Protein AF-A0A5F4W199-F1 (afdb_monomer)

Organism: Callithrix jacchus (NCBI:txid9483)

Secondary structure (DSSP, 8-state):
----------PPPP---------------------------HHHHHHHHHHHHHHHHHHHHHHHHHHS-TT-HHHHHHHHHHHHHHHHHHHHHHHHHHHHHHHHHHHHHHHHHHHHHHHHHHHHHHHHHHTTSHHHHHHHHHHHHHHTTT--PPP--SSTTHHHHHHHHHHHHTT----HHHHHHHHHHHHHHTHHHHGGG-B-TTT-PBPPHHHHHHHHHHHHHS-PPP-SGGGSS---S-------TTTS----------PPPPHHHHHHHIIIIIIHHH-THHHHHHTTSHHHHHHHHT-EE-TTT--EESS--EEEEEEEPPPTTS---TT---EEEEEEES-HHHHTT--TTEEE----

Sequence (364 aa):
MEPRVRVEGWKVPSSRWCRFFPALVLGYLVVMEAVLTEELDEEEQLVRRHRKEKKELQAKIQGMKNAVPKNDKKRRKQLTEDVAKLEKEMEQKHREELEQLKLTIKENKEKKAALEKEREERIAEAEIENLTGARHVESEKLAQILAARQLEIKQIPSDGHCMYRAVEDQLKEKNCALTVVALRSQTAEYMQSHVDDFLPFLTNPNTGDMYTPEEFQKYCYDIVNTAAWGGQLEFQDLKLREFYCEGNPLFLQRPEIAKHQENIWSLQEITSRFVINHLAENNPFLMDAMEWYPEIRSIISQRKTCAICGQYFITVWLECVQFVPPPKDWKISKNLQLVPVQVLVCSYKCFTQRDPNLFGIARV

Solvent-accessible surface area (backbone atoms only — not comparable to full-atom values): 22500 Å² total; per-residue (Å²): 138,80,86,85,83,88,82,84,87,84,85,82,89,85,76,89,87,84,87,89,83,91,77,96,72,92,72,85,86,76,85,74,70,71,80,71,76,66,78,65,53,71,67,56,52,49,51,53,49,52,56,48,54,51,51,54,50,53,52,49,52,52,53,56,56,69,74,50,62,91,83,45,63,69,63,50,52,52,52,52,53,52,49,54,48,54,53,49,53,49,55,50,52,54,50,51,54,53,52,52,52,54,50,53,56,51,52,52,49,52,52,51,52,50,54,50,50,54,50,50,51,54,50,53,52,49,51,60,64,33,66,81,30,73,66,36,59,49,50,53,52,50,48,53,61,30,48,78,68,78,42,80,89,78,91,62,67,94,53,47,50,32,71,46,48,53,52,29,53,59,32,48,79,70,75,38,91,56,46,50,69,56,52,30,44,54,48,29,53,51,48,68,76,39,45,85,80,52,44,88,79,38,57,39,91,89,77,68,42,65,54,48,75,68,53,47,51,50,48,37,50,38,47,53,78,47,56,55,72,77,68,86,72,80,62,81,77,68,90,62,92,75,76,88,64,79,74,55,69,84,75,48,90,63,81,82,78,74,82,84,72,87,77,81,74,52,70,66,51,53,51,48,33,45,46,64,58,52,44,30,75,77,34,71,64,52,57,64,60,41,60,76,37,67,69,55,35,56,53,59,70,56,49,42,57,16,76,72,80,66,48,58,42,60,71,87,64,41,54,27,37,32,57,39,67,68,61,92,85,57,96,64,65,94,83,62,68,60,41,83,39,84,43,40,35,71,39,69,75,46,59,76,69,55,59,94,57,53,43,77,64,77,89,128

Foldseek 3Di:
DDDDDDDDDDDDDDDDDDDDDDDDDDDDDDPPPPPPPVPPDPLVVLVVVLVVVVVVLVVVLVVLVVVDDPPPPPSVVVSVVVSVVVVVVSVVVSVVVNVVVVVVVVVVVVVVVVVVVVVVVVVVVVVVVCCPPPVVVVQVVVQVVQVVVVHHDDDADPFLLRVLVVVCVVCVVVVHRQDSLNLLLVLLVVCVVVVVVQQVVAADPVPRHTDDPVRSNVVSVCSNPHSHHDDPRSPPDDVDVDDPDPDPVVVPPPDPDPDDDPDDDDPVFVVCQCVQPPVCVVPVVSVVVLCVDPVSVVQVVQWDAAPQPRGITRDFPFWKWAWDADDPPDPDDPPDGTDTDIGTHHDVVSVVVDDPRMGTDDDD

Radius of gyration: 38.88 Å; Cα contacts (8 Å, |Δi|>4): 225; chains: 1; bounding box: 95×56×111 Å

Structure (mmCIF, N/CA/C/O backbone):
data_AF-A0A5F4W199-F1
#
_entry.id   AF-A0A5F4W199-F1
#
loop_
_atom_site.group_PDB
_atom_site.id
_atom_site.type_symbol
_atom_site.label_atom_id
_atom_site.label_alt_id
_atom_site.label_comp_id
_atom_site.label_asym_id
_atom_site.label_entity_id
_atom_site.label_seq_id
_atom_site.pdbx_PDB_ins_code
_atom_site.Cartn_x
_atom_site.Cartn_y
_atom_site.Cartn_z
_atom_site.occupancy
_atom_site.B_iso_or_equiv
_atom_site.auth_seq_id
_atom_site.auth_comp_id
_atom_site.auth_asym_id
_atom_site.auth_atom_id
_atom_site.pdbx_PDB_model_num
ATOM 1 N N . MET A 1 1 ? -26.663 21.656 -35.736 1.00 34.94 1 MET A N 1
ATOM 2 C CA . MET A 1 1 ? -27.362 20.532 -36.393 1.00 34.94 1 MET A CA 1
ATOM 3 C C . MET A 1 1 ? -26.355 19.409 -36.547 1.00 34.94 1 MET A C 1
ATOM 5 O O . MET A 1 1 ? -25.489 19.500 -37.403 1.00 34.94 1 MET A O 1
ATOM 9 N N . GLU A 1 2 ? -26.408 18.419 -35.663 1.00 27.59 2 GLU A N 1
ATOM 10 C CA . GLU A 1 2 ? -25.701 17.144 -35.835 1.00 27.59 2 GLU A CA 1
ATOM 11 C C . GLU A 1 2 ? -26.534 16.217 -36.730 1.00 27.59 2 GLU A C 1
ATOM 13 O O . GLU A 1 2 ? -27.767 16.240 -36.626 1.00 27.59 2 GLU A O 1
ATOM 18 N N . PRO A 1 3 ? -25.920 15.333 -37.531 1.00 31.06 3 PRO A N 1
ATOM 19 C CA . PRO A 1 3 ? -26.615 14.164 -38.025 1.00 31.06 3 PRO A CA 1
ATOM 20 C C . PRO A 1 3 ? -26.520 13.034 -36.991 1.00 31.06 3 PRO A C 1
ATOM 22 O O . PRO A 1 3 ? -25.467 12.447 -36.753 1.00 31.06 3 PRO A O 1
ATOM 25 N N . ARG A 1 4 ? -27.675 12.718 -36.398 1.00 26.30 4 ARG A N 1
ATOM 26 C CA . ARG A 1 4 ? -27.935 11.459 -35.693 1.00 26.30 4 ARG A CA 1
ATOM 27 C C . ARG A 1 4 ? -27.798 10.295 -36.671 1.00 26.30 4 ARG A C 1
ATOM 29 O O . ARG A 1 4 ? -28.507 10.268 -37.675 1.00 26.30 4 ARG A O 1
ATOM 36 N N . VAL A 1 5 ? -27.022 9.279 -36.308 1.00 28.19 5 VAL A N 1
ATOM 37 C CA . VAL A 1 5 ? -27.191 7.929 -36.857 1.00 28.19 5 VAL A CA 1
ATOM 38 C C . VAL A 1 5 ? -27.583 7.002 -35.713 1.00 28.19 5 VAL A C 1
ATOM 40 O O . VAL A 1 5 ? -26.825 6.762 -34.779 1.00 28.19 5 VAL A O 1
ATOM 43 N N . ARG A 1 6 ? -28.831 6.540 -35.785 1.00 27.97 6 ARG A N 1
ATOM 44 C CA . ARG A 1 6 ? -29.423 5.496 -34.952 1.00 27.97 6 ARG A CA 1
ATOM 45 C C . ARG A 1 6 ? -29.045 4.154 -35.576 1.00 27.97 6 ARG A C 1
ATOM 47 O O . ARG A 1 6 ? -29.289 3.966 -36.764 1.00 27.97 6 ARG A O 1
ATOM 54 N N . VAL A 1 7 ? -28.527 3.220 -34.783 1.00 29.30 7 VAL A N 1
ATOM 55 C CA . VAL A 1 7 ? -28.487 1.804 -35.167 1.00 29.30 7 VAL A CA 1
ATOM 56 C C . VAL A 1 7 ? -29.206 1.012 -34.084 1.00 29.30 7 VAL A C 1
ATOM 58 O O . VAL A 1 7 ? -28.861 1.078 -32.907 1.00 29.30 7 VAL A O 1
ATOM 61 N N . GLU A 1 8 ? -30.284 0.353 -34.495 1.00 30.12 8 GLU A N 1
ATOM 62 C CA . GLU A 1 8 ? -31.162 -0.448 -33.655 1.00 30.12 8 GLU A CA 1
ATOM 63 C C . GLU A 1 8 ? -30.608 -1.867 -33.462 1.00 30.12 8 GLU A C 1
ATOM 65 O O . GLU A 1 8 ? -30.140 -2.496 -34.406 1.00 30.12 8 GLU A O 1
ATOM 70 N N . GLY A 1 9 ? -30.747 -2.369 -32.232 1.00 28.28 9 GLY A N 1
ATOM 71 C CA . GLY A 1 9 ? -31.196 -3.729 -31.927 1.00 28.28 9 GLY A CA 1
ATOM 72 C C . GLY A 1 9 ? -30.269 -4.899 -32.245 1.00 28.28 9 GLY A C 1
ATOM 73 O O . GLY A 1 9 ? -30.336 -5.449 -33.337 1.00 28.28 9 GLY A O 1
ATOM 74 N N . TRP A 1 10 ? -29.587 -5.424 -31.221 1.00 24.77 10 TRP A N 1
ATOM 75 C CA . TRP A 1 10 ? -29.259 -6.853 -31.149 1.00 24.77 10 TRP A CA 1
ATOM 76 C C . TRP A 1 10 ? -29.777 -7.471 -29.845 1.00 24.77 10 TRP A C 1
ATOM 78 O O . TRP A 1 10 ? -29.754 -6.869 -28.775 1.00 24.77 10 TRP A O 1
ATOM 88 N N . LYS A 1 11 ? -30.365 -8.654 -30.024 1.00 26.50 11 LYS A N 1
ATOM 89 C CA . LYS A 1 11 ? -31.305 -9.363 -29.153 1.00 26.50 11 LYS A CA 1
ATOM 90 C C . LYS A 1 11 ? -30.603 -10.059 -27.986 1.00 26.50 11 LYS A C 1
ATOM 92 O O . LYS A 1 11 ? -29.583 -10.710 -28.179 1.00 26.50 11 LYS A O 1
ATOM 97 N N . VAL A 1 12 ? -31.237 -10.028 -26.816 1.00 30.84 12 VAL A N 1
ATOM 98 C CA . VAL A 1 12 ? -30.936 -10.929 -25.693 1.00 30.84 12 VAL A CA 1
ATOM 99 C C . VAL A 1 12 ? -31.565 -12.300 -25.989 1.00 30.84 12 VAL A C 1
ATOM 101 O O . VAL A 1 12 ? -32.757 -12.341 -26.317 1.00 30.84 12 VAL A O 1
ATOM 104 N N . PRO A 1 13 ? -30.837 -13.428 -25.896 1.00 28.11 13 PRO A N 1
ATOM 105 C CA . PRO A 1 13 ? -31.443 -14.744 -26.040 1.00 28.11 13 PRO A CA 1
ATOM 106 C C . PRO A 1 13 ? -32.335 -15.059 -24.838 1.00 28.11 13 PRO A C 1
ATOM 108 O O . PRO A 1 13 ? -31.909 -15.037 -23.686 1.00 28.11 13 PRO A O 1
ATOM 111 N N . SER A 1 14 ? -33.592 -15.371 -25.136 1.00 31.00 14 SER A N 1
ATOM 112 C CA . SER A 1 14 ? -34.569 -15.910 -24.200 1.00 31.00 14 SER A CA 1
ATOM 113 C C . SER A 1 14 ? -34.469 -17.435 -24.092 1.00 31.00 14 SER A C 1
ATOM 115 O O . SER A 1 14 ? -34.616 -18.129 -25.098 1.00 31.00 14 SER A O 1
ATOM 117 N N . SER A 1 15 ? -34.407 -17.944 -22.866 1.00 27.84 15 SER A N 1
ATOM 118 C CA . SER A 1 15 ? -34.935 -19.253 -22.445 1.00 27.84 15 SER A CA 1
ATOM 119 C C . SER A 1 15 ? -35.145 -19.178 -20.927 1.00 27.84 15 SER A C 1
ATOM 121 O O . SER A 1 15 ? -34.173 -19.110 -20.188 1.00 27.84 15 SER A O 1
ATOM 123 N N . ARG A 1 16 ? -36.367 -18.894 -20.428 1.00 30.55 16 ARG A N 1
ATOM 124 C CA . ARG A 1 16 ? -37.387 -19.882 -19.968 1.00 30.55 16 ARG A CA 1
ATOM 125 C C . ARG A 1 16 ? -36.704 -20.967 -19.125 1.00 30.55 16 ARG A C 1
ATOM 127 O O . ARG A 1 16 ? -35.899 -21.693 -19.683 1.00 30.55 16 ARG A O 1
ATOM 134 N N . TRP A 1 17 ? -36.925 -21.135 -17.821 1.00 27.69 17 TRP A N 1
ATOM 135 C CA . TRP A 1 17 ? -38.141 -21.189 -16.987 1.00 27.69 17 TRP A CA 1
ATOM 136 C C . TRP A 1 17 ? -37.731 -20.731 -15.557 1.00 27.69 17 TRP A C 1
ATOM 138 O O . TRP A 1 17 ? -36.604 -20.993 -15.169 1.00 27.69 17 TRP A O 1
ATOM 148 N N . CYS A 1 18 ? -38.473 -19.973 -14.745 1.00 25.77 18 CYS A N 1
ATOM 149 C CA . CYS A 1 18 ? -39.842 -20.164 -14.270 1.00 25.77 18 CYS A CA 1
ATOM 150 C C . CYS A 1 18 ? -40.552 -18.819 -14.028 1.00 25.77 18 CYS A C 1
ATOM 152 O O . CYS A 1 18 ? -39.975 -17.856 -13.532 1.00 25.77 18 CYS A O 1
ATOM 154 N N . ARG A 1 19 ? -41.841 -18.793 -14.377 1.00 28.66 19 ARG A N 1
ATOM 155 C CA . ARG A 1 19 ? -42.836 -17.786 -13.982 1.00 28.66 19 ARG A CA 1
ATOM 156 C C . ARG A 1 19 ? -43.581 -18.268 -12.729 1.00 28.66 19 ARG A C 1
ATOM 158 O O . ARG A 1 19 ? -43.603 -19.470 -12.493 1.00 28.66 19 ARG A O 1
ATOM 165 N N . PHE A 1 20 ? -44.301 -17.321 -12.112 1.00 24.89 20 PHE A N 1
ATOM 166 C CA . PHE A 1 20 ? -45.274 -17.367 -10.997 1.00 24.89 20 PHE A CA 1
ATOM 167 C C . PHE A 1 20 ? -44.699 -16.820 -9.679 1.00 24.89 20 PHE A C 1
ATOM 169 O O . PHE A 1 20 ? -43.704 -17.338 -9.206 1.00 24.89 20 PHE A O 1
ATOM 176 N N . PHE A 1 21 ? -45.254 -15.801 -9.012 1.00 25.05 21 PHE A N 1
ATOM 177 C CA . PHE A 1 21 ? -46.436 -14.948 -9.222 1.00 25.05 21 PHE A CA 1
ATOM 178 C C . PHE A 1 21 ? -46.257 -13.668 -8.354 1.00 25.05 21 PHE A C 1
ATOM 180 O O . PHE A 1 21 ? -45.489 -13.709 -7.394 1.00 25.05 21 PHE A O 1
ATOM 187 N N . PRO A 1 22 ? -46.929 -12.543 -8.661 1.00 35.62 22 PRO A N 1
ATOM 188 C CA . PRO A 1 22 ? -46.810 -11.276 -7.939 1.00 35.62 22 PRO A CA 1
ATOM 189 C C . PRO A 1 22 ? -47.872 -11.158 -6.836 1.00 35.62 22 PRO A C 1
ATOM 191 O O . PRO A 1 22 ? -49.015 -11.536 -7.067 1.00 35.62 22 PRO A O 1
ATOM 194 N N . ALA A 1 23 ? -47.529 -10.579 -5.683 1.00 25.64 23 ALA A N 1
ATOM 195 C CA . ALA A 1 23 ? -48.433 -9.765 -4.860 1.00 25.64 23 ALA A CA 1
ATOM 196 C C . ALA A 1 23 ? -47.723 -9.311 -3.581 1.00 25.64 23 ALA A C 1
ATOM 198 O O . ALA A 1 23 ? -47.145 -10.116 -2.855 1.00 25.64 23 ALA A O 1
ATOM 199 N N . LEU A 1 24 ? -47.839 -8.016 -3.290 1.00 34.94 24 LEU A N 1
ATOM 200 C CA . LEU A 1 24 ? -47.685 -7.484 -1.946 1.00 34.94 24 LEU A CA 1
ATOM 201 C C . LEU A 1 24 ? -48.629 -8.220 -0.988 1.00 34.94 24 LEU A C 1
ATOM 203 O O . LEU A 1 24 ? -49.839 -8.178 -1.199 1.00 34.94 24 LEU A O 1
ATOM 207 N N . VAL A 1 25 ? -48.100 -8.761 0.109 1.00 27.84 25 VAL A N 1
ATOM 208 C CA . VAL A 1 25 ? -48.820 -8.847 1.385 1.00 27.84 25 VAL A CA 1
ATOM 209 C C . VAL A 1 25 ? -47.825 -8.572 2.510 1.00 27.84 25 VAL A C 1
ATOM 211 O O . VAL A 1 25 ? -46.775 -9.198 2.609 1.00 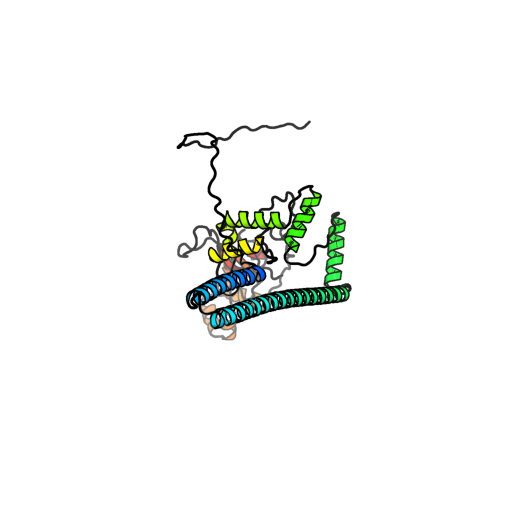27.84 25 VAL A O 1
ATOM 214 N N . LEU A 1 26 ? -48.187 -7.583 3.323 1.00 37.06 26 LEU A N 1
ATOM 215 C CA . LEU A 1 26 ? -47.608 -7.217 4.610 1.00 37.06 26 LEU A CA 1
ATOM 216 C C . LEU A 1 26 ? -47.320 -8.445 5.484 1.00 37.06 26 LEU A C 1
ATOM 218 O O . LEU A 1 26 ? -48.207 -9.265 5.709 1.00 37.06 26 LEU A O 1
ATOM 222 N N . GLY A 1 27 ? -46.124 -8.517 6.059 1.00 25.19 27 GLY A N 1
ATOM 223 C CA . GLY A 1 27 ? -45.797 -9.548 7.033 1.00 25.19 27 GLY A CA 1
ATOM 224 C C . GLY A 1 27 ? -44.412 -9.346 7.616 1.00 25.19 27 GLY A C 1
ATOM 225 O O . GLY A 1 27 ? -43.416 -9.502 6.929 1.00 25.19 27 GLY A O 1
ATOM 226 N N . TYR A 1 28 ? -44.387 -8.964 8.884 1.00 26.53 28 TYR A N 1
ATOM 227 C CA . TYR A 1 28 ? -43.243 -8.971 9.788 1.00 26.53 28 TYR A CA 1
ATOM 228 C C . TYR A 1 28 ? -42.398 -10.263 9.727 1.00 26.53 28 TYR A C 1
ATOM 230 O O . TYR A 1 28 ? -42.918 -11.311 9.355 1.00 26.53 28 TYR A O 1
ATOM 238 N N . LEU A 1 29 ? -41.172 -10.172 10.278 1.00 27.23 29 LEU A N 1
ATOM 239 C CA . LEU A 1 29 ? -40.185 -11.239 10.560 1.00 27.23 29 LEU A CA 1
ATOM 240 C C . LEU A 1 29 ? -39.402 -11.713 9.317 1.00 27.23 29 LEU A C 1
ATOM 242 O O . LEU A 1 29 ? -39.982 -12.216 8.372 1.00 27.23 29 LEU A O 1
ATOM 246 N N . VAL A 1 30 ? -38.075 -11.638 9.235 1.00 28.23 30 VAL A N 1
ATOM 247 C CA . VAL A 1 30 ? -37.052 -11.715 10.281 1.00 28.23 30 VAL A CA 1
ATOM 248 C C . VAL A 1 30 ? -35.897 -10.798 9.893 1.00 28.23 30 VAL A C 1
ATOM 250 O O . VAL A 1 30 ? -35.270 -10.953 8.848 1.00 28.23 30 VAL A O 1
ATOM 253 N N . VAL A 1 31 ? -35.628 -9.849 10.779 1.00 31.09 31 VAL A N 1
ATOM 254 C CA . VAL A 1 31 ? -34.329 -9.210 10.933 1.00 31.09 31 VAL A CA 1
ATOM 255 C C . VAL A 1 31 ? -33.325 -10.336 11.213 1.00 31.09 31 VAL A C 1
ATOM 257 O O . VAL A 1 31 ? -33.302 -10.889 12.304 1.00 31.09 31 VAL A O 1
ATOM 260 N N . MET A 1 32 ? -32.567 -10.754 10.202 1.00 29.30 32 MET A N 1
ATOM 261 C CA . MET A 1 32 ? -31.198 -11.214 10.423 1.00 29.30 32 MET A CA 1
ATOM 262 C C . MET A 1 32 ? -30.368 -9.932 10.296 1.00 29.30 32 MET A C 1
ATOM 264 O O . MET A 1 32 ? -29.862 -9.619 9.227 1.00 29.30 32 MET A O 1
ATOM 268 N N . GLU A 1 33 ? -30.394 -9.018 11.274 1.00 30.83 33 GLU A N 1
ATOM 269 C CA . GLU A 1 33 ? -29.431 -9.056 12.388 1.00 30.83 33 GLU A CA 1
ATOM 270 C C . GLU A 1 33 ? -28.309 -10.036 12.059 1.00 30.83 33 GLU A C 1
ATOM 272 O O . GLU A 1 33 ? -28.221 -11.155 12.560 1.00 30.83 33 GLU A O 1
ATOM 277 N N . ALA A 1 34 ? -27.467 -9.596 11.118 1.00 30.34 34 ALA A N 1
ATOM 278 C CA . ALA A 1 34 ? -26.060 -9.898 11.196 1.00 30.34 34 ALA A CA 1
ATOM 279 C C . ALA A 1 34 ? -25.699 -9.774 12.672 1.00 30.34 34 ALA A C 1
ATOM 281 O O . ALA A 1 34 ? -25.913 -8.727 13.285 1.00 30.34 34 ALA A O 1
ATOM 282 N N . VAL A 1 35 ? -25.256 -10.887 13.239 1.00 34.84 35 VAL A N 1
ATOM 283 C CA . VAL A 1 35 ? -24.676 -10.946 14.566 1.00 34.84 35 VAL A CA 1
ATOM 284 C C . VAL A 1 35 ? -23.392 -10.121 14.489 1.00 34.84 35 VAL A C 1
ATOM 286 O O . VAL A 1 35 ? -22.292 -10.641 14.355 1.00 34.84 35 VAL A O 1
ATOM 289 N N . LEU A 1 36 ? -23.550 -8.799 14.537 1.00 31.39 36 LEU A N 1
ATOM 290 C CA . LEU A 1 36 ? -22.663 -7.946 15.286 1.00 31.39 36 LEU A CA 1
ATOM 291 C C . LEU A 1 36 ? -22.794 -8.486 16.705 1.00 31.39 36 LEU A C 1
ATOM 293 O O . LEU A 1 36 ? -23.683 -8.109 17.466 1.00 31.39 36 LEU A O 1
ATOM 297 N N . THR A 1 37 ? -21.928 -9.428 17.069 1.00 30.97 37 THR A N 1
ATOM 298 C CA . THR A 1 37 ? -21.419 -9.406 18.431 1.00 30.97 37 THR A CA 1
ATOM 299 C C . THR A 1 37 ? -20.762 -8.041 18.575 1.00 30.97 37 THR A C 1
ATOM 301 O O . THR A 1 37 ? -19.572 -7.893 18.321 1.00 30.97 37 THR A O 1
ATOM 304 N N . GLU A 1 38 ? -21.571 -7.021 18.869 1.00 36.78 38 GLU A N 1
ATOM 305 C CA . GLU A 1 38 ? -21.094 -5.783 19.448 1.00 36.78 38 GLU A CA 1
ATOM 306 C C . GLU A 1 38 ? -20.295 -6.242 20.662 1.00 36.78 38 GLU A C 1
ATOM 308 O O . GLU A 1 38 ? -20.845 -6.820 21.607 1.00 36.78 38 GLU A O 1
ATOM 313 N N . GLU A 1 39 ? -18.973 -6.116 20.583 1.00 35.75 39 GLU A N 1
ATOM 314 C CA . GLU A 1 39 ? -18.138 -6.145 21.768 1.00 35.75 39 GLU A CA 1
ATOM 315 C C . GLU A 1 39 ? -18.710 -5.066 22.683 1.00 35.75 39 GLU A C 1
ATOM 317 O O . GLU A 1 39 ? -18.552 -3.873 22.440 1.00 35.75 39 GLU A O 1
ATOM 322 N N . LEU A 1 40 ? -19.512 -5.494 23.657 1.00 45.78 40 LEU A N 1
ATOM 323 C CA . LEU A 1 40 ? -20.219 -4.592 24.554 1.00 45.78 40 LEU A CA 1
ATOM 324 C C . LEU A 1 40 ? -19.193 -3.667 25.198 1.00 45.78 40 LEU A C 1
ATOM 326 O O . LEU A 1 40 ? -18.181 -4.166 25.699 1.00 45.78 40 LEU A O 1
ATOM 330 N N . ASP A 1 41 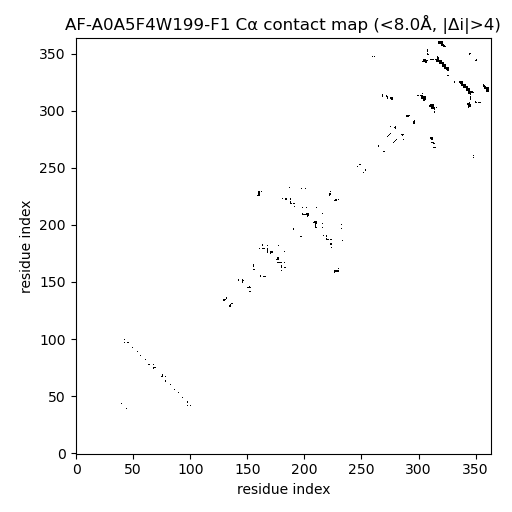? -19.482 -2.366 25.210 1.00 70.00 41 ASP A N 1
ATOM 331 C CA . ASP A 1 41 ? -18.662 -1.349 25.869 1.00 70.00 41 ASP A CA 1
ATOM 332 C C . ASP A 1 41 ? -18.273 -1.829 27.282 1.00 70.00 41 ASP A C 1
ATOM 334 O O . ASP A 1 41 ? -19.083 -2.442 27.989 1.00 70.00 41 ASP A O 1
ATOM 338 N N . GLU A 1 42 ? -17.028 -1.599 27.699 1.00 79.31 42 GLU A N 1
ATOM 339 C CA 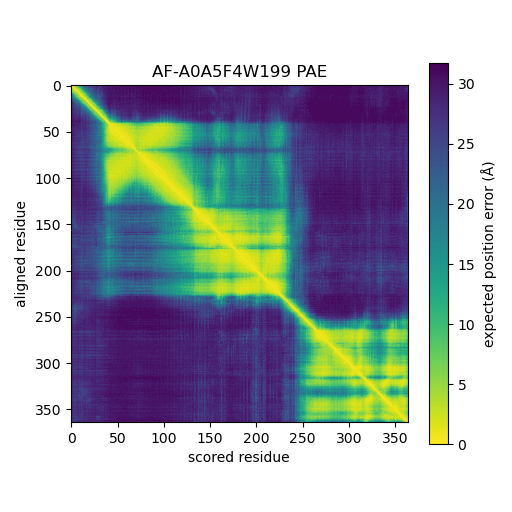. GLU A 1 42 ? -16.490 -2.058 28.986 1.00 79.31 42 GLU A CA 1
ATOM 340 C C . GLU A 1 42 ? -17.374 -1.595 30.160 1.00 79.31 42 GLU A C 1
ATOM 342 O O . GLU A 1 42 ? -17.575 -2.337 31.131 1.00 79.31 42 GLU A O 1
ATOM 347 N N . GLU A 1 43 ? -17.977 -0.404 30.040 1.00 83.31 43 GLU A N 1
ATOM 348 C CA . GLU A 1 43 ? -18.962 0.122 30.993 1.00 83.31 43 GLU A CA 1
ATOM 349 C C . GLU A 1 43 ? -20.237 -0.735 31.023 1.00 83.31 43 GLU A C 1
ATOM 351 O O . GLU A 1 43 ? -20.745 -1.078 32.095 1.00 83.31 43 GLU A O 1
ATOM 356 N N . GLU A 1 44 ? -20.733 -1.166 29.864 1.00 84.94 44 GLU A N 1
ATOM 357 C CA . GLU A 1 44 ? -21.924 -2.004 29.772 1.00 84.94 44 GLU A CA 1
ATOM 358 C C . GLU A 1 44 ? -21.675 -3.415 30.326 1.00 84.94 44 GLU A C 1
ATOM 360 O O . GLU A 1 44 ? -22.521 -3.970 31.041 1.00 84.94 44 GLU A O 1
ATOM 365 N N . GLN A 1 45 ? -20.497 -3.989 30.070 1.00 86.44 45 GLN A N 1
ATOM 366 C CA . GLN A 1 45 ? -20.092 -5.270 30.652 1.00 86.44 45 GLN A CA 1
ATOM 367 C C . GLN A 1 45 ? -20.027 -5.202 32.183 1.00 86.44 45 GLN A C 1
ATOM 369 O O . GLN A 1 45 ? -20.482 -6.127 32.870 1.00 86.44 45 GLN A O 1
ATOM 374 N N . LEU A 1 46 ? -19.498 -4.104 32.733 1.00 90.00 46 LEU A N 1
ATOM 375 C CA . LEU A 1 46 ? -19.430 -3.881 34.175 1.00 90.00 46 LEU A CA 1
ATOM 376 C C . LEU A 1 46 ? -20.833 -3.740 34.786 1.00 90.00 46 LEU A C 1
ATOM 378 O O . LEU A 1 46 ? -21.162 -4.441 35.745 1.00 90.00 46 LEU A O 1
ATOM 382 N N . VAL A 1 47 ? -21.712 -2.943 34.170 1.00 89.38 47 VAL A N 1
ATOM 383 C CA . VAL A 1 47 ? -23.107 -2.774 34.614 1.00 89.38 47 VAL A CA 1
ATOM 384 C C . VAL A 1 47 ? -23.884 -4.096 34.560 1.00 89.38 47 VAL A C 1
ATOM 386 O O . VAL A 1 47 ? -24.678 -4.398 35.460 1.00 89.38 47 VAL A O 1
ATOM 389 N N . ARG A 1 48 ? -23.662 -4.930 33.536 1.00 90.50 48 ARG A N 1
ATOM 390 C CA . ARG A 1 48 ? -24.258 -6.276 33.452 1.00 90.50 48 ARG A CA 1
ATOM 391 C C . ARG A 1 48 ? -23.789 -7.170 34.604 1.00 90.50 48 ARG A C 1
ATOM 393 O O . ARG A 1 48 ? -24.623 -7.863 35.198 1.00 90.50 48 ARG A O 1
ATOM 400 N N . ARG A 1 49 ? -22.502 -7.113 34.971 1.00 92.38 49 ARG A N 1
ATOM 401 C CA . ARG A 1 49 ? -21.953 -7.797 36.157 1.00 92.38 49 ARG A CA 1
ATOM 402 C C . ARG A 1 49 ? -22.623 -7.319 37.445 1.00 92.38 49 ARG A C 1
ATOM 404 O O . ARG A 1 49 ? -23.145 -8.148 38.188 1.00 92.38 49 ARG A O 1
ATOM 411 N N . HIS A 1 50 ? -22.726 -6.005 37.652 1.00 95.25 50 HIS A N 1
ATOM 412 C CA . HIS A 1 50 ? -23.381 -5.413 38.829 1.00 95.25 50 HIS A CA 1
ATOM 413 C C . HIS A 1 50 ? -24.836 -5.864 38.975 1.00 95.25 50 HIS A C 1
ATOM 415 O O . HIS A 1 50 ? -25.280 -6.234 40.063 1.00 95.25 50 HIS A O 1
ATOM 421 N N . ARG A 1 51 ? -25.587 -5.930 37.866 1.00 93.19 51 ARG A N 1
ATOM 422 C CA . ARG A 1 51 ? -26.966 -6.451 37.863 1.00 93.19 51 ARG A CA 1
ATOM 423 C C . ARG A 1 51 ? -27.040 -7.920 38.286 1.00 93.19 51 ARG A C 1
ATOM 425 O O . ARG A 1 51 ? -27.996 -8.296 38.968 1.00 93.19 51 ARG A O 1
ATOM 432 N N . LYS A 1 52 ? -26.076 -8.751 37.878 1.00 93.62 52 LYS A N 1
ATOM 433 C CA . LYS A 1 52 ? -26.015 -10.170 38.257 1.00 93.62 52 LYS A CA 1
ATOM 434 C C . LYS A 1 52 ? -25.703 -10.326 39.745 1.00 93.62 52 LYS A C 1
ATOM 436 O O . LYS A 1 52 ? -26.466 -10.987 40.446 1.00 93.62 52 LYS A O 1
ATOM 441 N N . GLU A 1 53 ? -24.683 -9.628 40.238 1.00 94.12 53 GLU A N 1
ATOM 442 C CA . GLU A 1 53 ? -24.310 -9.627 41.658 1.00 94.12 53 GLU A CA 1
ATOM 443 C C . GLU A 1 53 ? -25.467 -9.143 42.547 1.00 94.12 53 GLU A C 1
ATOM 445 O O . GLU A 1 53 ? -25.761 -9.743 43.582 1.00 94.12 53 GLU A O 1
ATOM 450 N N . LYS A 1 54 ? -26.215 -8.121 42.104 1.00 94.38 54 LYS A N 1
ATOM 451 C CA . LYS A 1 54 ? -27.413 -7.638 42.806 1.00 94.38 54 LYS A CA 1
ATOM 452 C C . LYS A 1 54 ? -28.514 -8.691 42.908 1.00 94.38 54 LYS A C 1
ATOM 454 O O . LYS A 1 54 ? -29.125 -8.834 43.967 1.00 94.38 54 LYS A O 1
ATOM 459 N N . LYS A 1 55 ? -28.761 -9.453 41.837 1.00 95.19 55 LYS A N 1
ATOM 460 C CA . LYS A 1 55 ? -29.731 -10.563 41.850 1.00 95.19 55 LYS A CA 1
ATOM 461 C C . LYS A 1 55 ? -29.290 -11.688 42.788 1.00 95.19 55 LYS A C 1
ATOM 463 O O . LYS A 1 55 ? -30.112 -12.201 43.545 1.00 95.19 55 LYS A O 1
ATOM 468 N N . GLU A 1 56 ? -28.007 -12.039 42.771 1.00 95.19 56 GLU A N 1
ATOM 469 C CA . GLU A 1 56 ? -27.436 -13.072 43.642 1.00 95.19 56 GLU A CA 1
ATOM 470 C C . GLU A 1 56 ? -27.503 -12.673 45.123 1.00 95.19 56 GLU A C 1
ATOM 472 O O . GLU A 1 56 ? -27.908 -13.486 45.960 1.00 95.19 56 GLU A O 1
ATOM 477 N N . LEU A 1 57 ? -27.215 -11.408 45.462 1.00 94.88 57 LEU A N 1
ATOM 478 C CA . LEU A 1 57 ? -27.373 -10.928 46.836 1.00 94.88 57 LEU A CA 1
ATOM 479 C C . LEU A 1 57 ? -28.839 -10.958 47.277 1.00 94.88 57 LEU A C 1
ATOM 481 O O . LEU A 1 57 ? -29.122 -11.416 48.380 1.00 94.88 57 LEU A O 1
ATOM 485 N N . GLN A 1 58 ? -29.780 -10.528 46.432 1.00 93.50 58 GLN A N 1
ATOM 486 C CA . GLN A 1 58 ? -31.209 -10.576 46.766 1.00 93.50 58 GLN A CA 1
ATOM 487 C C . GLN A 1 58 ? -31.693 -12.014 47.014 1.00 93.50 58 GLN A C 1
ATOM 489 O O . GLN A 1 58 ? -32.427 -12.261 47.973 1.00 93.50 58 GLN A O 1
ATOM 494 N N . ALA A 1 59 ? -31.221 -12.987 46.227 1.00 94.81 59 ALA A N 1
ATOM 495 C CA . ALA A 1 59 ? -31.496 -14.402 46.472 1.00 94.81 59 ALA A CA 1
ATOM 496 C C . ALA A 1 59 ? -30.922 -14.877 47.823 1.00 94.81 59 ALA A C 1
ATOM 498 O O . ALA A 1 59 ? -31.610 -15.559 48.588 1.00 94.81 59 ALA A O 1
ATOM 499 N N . LYS A 1 60 ? -29.694 -14.460 48.165 1.00 93.31 60 LYS A N 1
ATOM 500 C CA . LYS A 1 60 ? -29.051 -14.769 49.453 1.00 93.31 60 LYS A CA 1
ATOM 501 C C . LYS A 1 60 ? -29.797 -14.144 50.637 1.00 93.31 60 LYS A C 1
ATOM 503 O O . LYS A 1 60 ? -30.064 -14.835 51.620 1.00 93.31 60 LYS A O 1
ATOM 508 N N . ILE A 1 61 ? -30.205 -12.878 50.521 1.00 93.62 61 ILE A N 1
ATOM 509 C CA . ILE A 1 61 ? -31.026 -12.164 51.512 1.00 93.62 61 ILE A CA 1
ATOM 510 C C . ILE A 1 61 ? -32.348 -12.902 51.734 1.00 93.62 61 ILE A C 1
ATOM 512 O O . ILE A 1 61 ? -32.764 -13.092 52.878 1.00 93.62 61 ILE A O 1
ATOM 516 N N . GLN A 1 62 ? -33.002 -13.351 50.661 1.00 91.75 62 GLN A N 1
ATOM 517 C CA . GLN A 1 62 ? -34.251 -14.099 50.766 1.00 91.75 62 GLN A CA 1
ATOM 518 C C . GLN A 1 62 ? -34.055 -15.441 51.487 1.00 91.75 62 GLN A C 1
ATOM 520 O O . GLN A 1 62 ? -34.855 -15.792 52.356 1.00 91.75 62 GLN A O 1
ATOM 525 N N . GLY A 1 63 ? -32.959 -16.154 51.207 1.00 92.56 63 GLY A N 1
ATOM 526 C CA . GLY A 1 63 ? -32.578 -17.364 51.942 1.00 92.56 63 GLY A CA 1
ATOM 527 C C . GLY A 1 63 ? -32.369 -17.108 53.440 1.00 92.56 63 GLY A C 1
ATOM 528 O O . GLY A 1 63 ? -32.928 -17.816 54.278 1.00 92.56 63 GLY A O 1
ATOM 529 N N . MET A 1 64 ? -31.643 -16.043 53.794 1.00 89.25 64 MET A N 1
ATOM 530 C CA . MET A 1 64 ? -31.414 -15.653 55.191 1.00 89.25 64 MET A CA 1
ATOM 531 C C . MET A 1 64 ? -32.713 -15.243 55.909 1.00 89.25 64 MET A C 1
ATOM 533 O O . MET A 1 64 ? -32.919 -15.602 57.069 1.00 89.25 64 MET A O 1
ATOM 537 N N . LYS A 1 65 ? -33.634 -14.555 55.217 1.00 89.81 65 LYS A N 1
ATOM 538 C CA . LYS A 1 65 ? -34.973 -14.208 55.736 1.00 89.81 65 LYS A CA 1
ATOM 539 C C . LYS A 1 65 ? -35.834 -15.432 56.030 1.00 89.81 65 LYS A C 1
ATOM 541 O O . LYS A 1 65 ? -36.585 -15.409 57.008 1.00 89.81 65 LYS A O 1
ATOM 546 N N . ASN A 1 66 ? -35.717 -16.480 55.218 1.00 90.12 66 ASN A N 1
ATOM 547 C CA . ASN A 1 66 ? -36.443 -17.734 55.408 1.00 90.12 66 ASN A CA 1
ATOM 548 C C . ASN A 1 66 ? -35.878 -18.568 56.571 1.00 90.12 66 ASN A C 1
ATOM 550 O O . ASN A 1 66 ? -36.640 -19.238 57.262 1.00 90.12 66 ASN A O 1
ATOM 554 N N . ALA A 1 67 ? -34.569 -18.489 56.832 1.00 88.69 67 ALA A N 1
ATOM 555 C CA . ALA A 1 67 ? -33.904 -19.222 57.913 1.00 88.69 67 ALA A CA 1
ATOM 556 C C . ALA A 1 67 ? -34.204 -18.681 59.328 1.00 88.69 67 ALA A C 1
ATOM 558 O O . ALA A 1 67 ? -33.955 -19.373 60.317 1.00 88.69 67 ALA A O 1
ATOM 559 N N . VAL A 1 68 ? -34.729 -17.454 59.450 1.00 88.75 68 VAL A N 1
ATOM 560 C CA . VAL A 1 68 ? -35.048 -16.822 60.742 1.00 88.75 68 VAL A CA 1
ATOM 561 C C . VAL A 1 68 ? -36.569 -16.810 60.986 1.00 88.75 68 VAL A C 1
ATOM 563 O O . VAL A 1 68 ? -37.300 -16.074 60.306 1.00 88.75 68 VAL A O 1
ATOM 566 N N . PRO A 1 69 ? -37.078 -17.555 61.991 1.00 85.38 69 PRO A N 1
ATOM 567 C CA . PRO A 1 69 ? -38.499 -17.576 62.340 1.00 85.38 69 PRO A CA 1
ATOM 568 C C . PRO A 1 69 ? -39.067 -16.182 62.642 1.00 85.38 69 PRO A C 1
ATOM 570 O O . PRO A 1 69 ? -38.368 -15.295 63.133 1.00 85.38 69 PRO A O 1
ATOM 573 N N . LYS A 1 70 ? -40.361 -15.970 62.369 1.00 80.56 70 LYS A N 1
ATOM 574 C CA . LYS A 1 70 ? -41.019 -14.661 62.565 1.00 80.56 70 LYS A CA 1
ATOM 575 C C . LYS A 1 70 ? -41.100 -14.222 64.036 1.00 80.56 70 LYS A C 1
ATOM 577 O O . LYS A 1 70 ? -41.111 -13.024 64.294 1.00 80.56 70 LYS A O 1
ATOM 582 N N . ASN A 1 71 ? -41.103 -15.167 64.978 1.00 83.50 71 ASN A N 1
ATOM 583 C CA . ASN A 1 71 ? -41.263 -14.884 66.410 1.00 83.50 71 ASN A CA 1
ATOM 584 C C . ASN A 1 71 ? -39.951 -14.541 67.141 1.00 83.50 71 ASN A C 1
ATOM 586 O O . ASN A 1 71 ? -40.002 -14.020 68.254 1.00 83.50 71 ASN A O 1
ATOM 590 N N . ASP A 1 72 ? -38.777 -14.788 66.545 1.00 85.19 72 ASP A N 1
ATOM 591 C CA . ASP A 1 72 ? -37.488 -14.487 67.185 1.00 85.19 72 ASP A CA 1
ATOM 592 C C . ASP A 1 72 ? -37.055 -13.041 66.899 1.00 85.19 72 ASP A C 1
ATOM 594 O O . ASP A 1 72 ? -36.340 -12.736 65.940 1.00 85.19 72 ASP A O 1
ATOM 598 N N . LYS A 1 73 ? -37.525 -12.128 67.755 1.00 85.44 73 LYS A N 1
ATOM 599 C CA . LYS A 1 73 ? -37.302 -10.680 67.628 1.00 85.44 73 LYS A CA 1
ATOM 600 C C . LYS A 1 73 ? -35.817 -10.299 67.653 1.00 85.44 73 LYS A C 1
ATOM 602 O O . LYS A 1 73 ? -35.422 -9.365 66.957 1.00 85.44 73 LYS A O 1
ATOM 607 N N . LYS A 1 74 ? -34.989 -11.017 68.424 1.00 89.19 74 LYS A N 1
ATOM 608 C CA . LYS A 1 74 ? -33.554 -10.723 68.564 1.00 89.19 74 LYS A CA 1
ATOM 609 C C . LYS A 1 74 ? -32.802 -11.093 67.286 1.00 89.19 74 LYS A C 1
ATOM 611 O O . LYS A 1 74 ? -32.087 -10.255 66.742 1.00 89.19 74 LYS A O 1
ATOM 616 N N . ARG A 1 75 ? -33.023 -12.303 66.757 1.00 85.56 75 ARG A N 1
ATOM 617 C CA . ARG A 1 75 ? -32.383 -12.754 65.506 1.00 85.56 75 ARG A CA 1
ATOM 618 C C . ARG A 1 75 ? -32.901 -12.006 64.277 1.00 85.56 75 ARG A C 1
ATOM 620 O O . ARG A 1 75 ? -32.134 -11.763 63.355 1.00 85.56 75 ARG A O 1
ATOM 627 N N . ARG A 1 76 ? -34.170 -11.580 64.272 1.00 87.81 76 ARG A N 1
ATOM 628 C CA . ARG A 1 76 ? -34.746 -10.710 63.226 1.00 87.81 76 ARG A CA 1
ATOM 629 C C . ARG A 1 76 ? -34.075 -9.338 63.160 1.00 87.81 76 ARG A C 1
ATOM 631 O O . ARG A 1 76 ? -33.839 -8.837 62.062 1.00 87.81 76 ARG A O 1
ATOM 638 N N . LYS A 1 77 ? -33.775 -8.737 64.317 1.00 89.81 77 LYS A N 1
ATOM 639 C CA . LYS A 1 77 ? -33.067 -7.453 64.381 1.00 89.81 77 LYS A CA 1
ATOM 640 C C . LYS A 1 77 ? -31.648 -7.587 63.818 1.00 89.81 77 LYS A C 1
ATOM 642 O O . LYS A 1 77 ? -31.309 -6.842 62.907 1.00 89.81 77 LYS A O 1
ATOM 647 N N . GLN A 1 78 ? -30.907 -8.608 64.259 1.00 89.69 78 GLN A N 1
ATOM 648 C CA . GLN A 1 78 ? -29.568 -8.909 63.737 1.00 89.69 78 GLN A CA 1
ATOM 649 C C . GLN A 1 78 ? -29.579 -9.148 62.221 1.00 89.69 78 GLN A C 1
ATOM 651 O O . GLN A 1 78 ? -28.803 -8.543 61.497 1.00 89.69 78 GLN A O 1
ATOM 656 N N . LEU A 1 79 ? -30.523 -9.952 61.720 1.00 90.81 79 LEU A N 1
ATOM 657 C CA . LEU A 1 79 ? -30.675 -10.203 60.286 1.00 90.81 79 LEU A CA 1
ATOM 658 C C . LEU A 1 79 ? -30.895 -8.910 59.485 1.00 90.81 79 LEU A C 1
ATOM 660 O O . LEU A 1 79 ? -30.395 -8.780 58.375 1.00 90.81 79 LEU A O 1
ATOM 664 N N . THR A 1 80 ? -31.672 -7.968 60.021 1.00 88.38 80 THR A N 1
ATOM 665 C CA . THR A 1 80 ? -31.960 -6.701 59.331 1.00 88.38 80 THR A CA 1
ATOM 666 C C . THR A 1 80 ? -30.706 -5.830 59.248 1.00 88.38 80 THR A C 1
ATOM 668 O O . THR A 1 80 ? -30.444 -5.239 58.204 1.00 88.38 80 THR A O 1
ATOM 671 N N . GLU A 1 81 ? -29.912 -5.797 60.319 1.00 93.25 81 GLU A N 1
ATOM 672 C CA . GLU A 1 81 ? -28.622 -5.100 60.360 1.00 93.25 81 GLU A CA 1
ATOM 673 C C . GLU A 1 81 ? -27.606 -5.747 59.399 1.00 93.25 81 GLU A C 1
ATOM 675 O O . GLU A 1 81 ? -26.956 -5.038 58.633 1.00 93.25 81 GLU A O 1
ATOM 680 N N . ASP A 1 82 ? -27.538 -7.082 59.355 1.00 90.94 82 ASP A N 1
ATOM 681 C CA . ASP A 1 82 ? -26.648 -7.824 58.453 1.00 90.94 82 ASP A CA 1
ATOM 682 C C . ASP A 1 82 ? -27.026 -7.620 56.974 1.00 90.94 82 ASP A C 1
ATOM 684 O O . ASP A 1 82 ? -26.151 -7.431 56.130 1.00 90.94 82 ASP A O 1
ATOM 688 N N . VAL A 1 83 ? -28.324 -7.612 56.643 1.00 93.62 83 VAL A N 1
ATOM 689 C CA . VAL A 1 83 ? -28.816 -7.325 55.282 1.00 93.62 83 VAL A CA 1
ATOM 690 C C . VAL A 1 83 ? -28.468 -5.897 54.870 1.00 93.62 83 VAL A C 1
ATOM 692 O O . VAL A 1 83 ? -27.916 -5.703 53.790 1.00 93.62 83 VAL A O 1
ATOM 695 N N . ALA A 1 84 ? -28.725 -4.915 55.738 1.00 94.12 84 ALA A N 1
ATOM 696 C CA . ALA A 1 84 ? -28.393 -3.520 55.462 1.00 94.12 84 ALA A CA 1
ATOM 697 C C . ALA A 1 84 ? -26.882 -3.322 55.263 1.00 94.12 84 ALA A C 1
ATOM 699 O O . ALA A 1 84 ? -26.464 -2.553 54.398 1.00 94.12 84 ALA A O 1
ATOM 700 N N . LYS A 1 85 ? -26.054 -4.043 56.029 1.00 94.88 85 LYS A N 1
ATOM 701 C CA . LYS A 1 85 ? -24.599 -4.034 55.867 1.00 94.88 85 LYS A CA 1
ATOM 702 C C . LYS A 1 85 ? -24.175 -4.626 54.519 1.00 94.88 85 LYS A C 1
ATOM 704 O O . LYS A 1 85 ? -23.416 -3.981 53.804 1.00 94.88 85 LYS A O 1
ATOM 709 N N . LEU A 1 86 ? -24.696 -5.797 54.149 1.00 93.12 86 LEU A N 1
ATOM 710 C CA . LEU A 1 86 ? -24.360 -6.466 52.886 1.00 93.12 86 LEU A CA 1
ATOM 711 C C . LEU A 1 86 ? -24.806 -5.673 51.648 1.00 93.12 86 LEU A C 1
ATOM 713 O O . LEU A 1 86 ? -24.071 -5.611 50.664 1.00 93.12 86 LEU A O 1
ATOM 717 N N . GLU A 1 87 ? -25.993 -5.061 51.682 1.00 93.12 87 GLU A N 1
ATOM 718 C CA . GLU A 1 87 ? -26.474 -4.204 50.590 1.00 93.12 87 GLU A CA 1
ATOM 719 C C . GLU A 1 87 ? -25.602 -2.951 50.448 1.00 93.12 87 GLU A C 1
ATOM 721 O O . GLU A 1 87 ? -25.207 -2.604 49.335 1.00 93.12 87 GLU A O 1
ATOM 726 N N . LYS A 1 88 ? -25.223 -2.325 51.571 1.00 95.19 88 LYS A N 1
ATOM 727 C CA . LYS A 1 88 ? -24.345 -1.150 51.577 1.00 95.19 88 LYS A CA 1
ATOM 728 C C . LYS A 1 88 ? -22.934 -1.467 51.076 1.00 95.19 88 LYS A C 1
ATOM 730 O O . LYS A 1 88 ? -22.381 -0.684 50.312 1.00 95.19 88 LYS A O 1
ATOM 735 N N . GLU A 1 89 ? -22.351 -2.591 51.492 1.00 95.06 89 GLU A N 1
ATOM 736 C CA . GLU A 1 89 ? -21.023 -3.026 51.035 1.00 95.06 89 GLU A CA 1
ATOM 737 C C . GLU A 1 89 ? -21.008 -3.302 49.525 1.00 95.06 89 GLU A C 1
ATOM 739 O O . GLU A 1 89 ? -20.083 -2.874 48.838 1.00 95.06 89 GLU A O 1
ATOM 744 N N . MET A 1 90 ? -22.050 -3.947 48.985 1.00 94.75 90 MET A N 1
ATOM 745 C CA . MET A 1 90 ? -22.158 -4.165 47.539 1.00 94.75 90 MET A CA 1
ATOM 746 C C . MET A 1 90 ? -22.318 -2.847 46.775 1.00 94.75 90 MET A C 1
ATOM 748 O O . MET A 1 90 ? -21.626 -2.630 45.784 1.00 94.75 90 MET A O 1
ATOM 752 N N . GLU A 1 91 ? -23.211 -1.962 47.220 1.00 93.19 91 GLU A N 1
ATOM 753 C CA . GLU A 1 91 ? -23.450 -0.693 46.529 1.00 93.19 91 GLU A CA 1
ATOM 754 C C . GLU A 1 91 ? -22.213 0.214 46.550 1.00 93.19 91 GLU A C 1
ATOM 756 O O . GLU A 1 91 ? -21.920 0.885 45.559 1.00 93.19 91 GLU A O 1
ATOM 761 N N . GLN A 1 92 ? -21.451 0.192 47.647 1.00 95.25 92 GLN A N 1
ATOM 762 C CA . GLN A 1 92 ? -20.166 0.878 47.735 1.00 95.25 92 GLN A CA 1
ATOM 763 C C . GLN A 1 92 ? -19.159 0.300 46.732 1.00 95.25 92 GLN A C 1
ATOM 765 O O . GLN A 1 92 ? -18.577 1.056 45.959 1.00 95.25 92 GLN A O 1
ATOM 770 N N . LYS A 1 93 ? -19.019 -1.029 46.679 1.00 95.38 93 LYS A N 1
ATOM 771 C CA . LYS A 1 93 ? -18.118 -1.704 45.737 1.00 95.38 93 LYS A CA 1
ATOM 772 C C . LYS A 1 93 ? -18.468 -1.387 44.278 1.00 95.38 93 LYS A C 1
ATOM 774 O O . LYS A 1 93 ? -17.590 -1.055 43.491 1.00 95.38 93 LYS A O 1
ATOM 779 N N . HIS A 1 94 ? -19.750 -1.444 43.911 1.00 95.38 94 HIS A N 1
ATOM 780 C CA . HIS A 1 94 ? -20.203 -1.123 42.549 1.00 95.38 94 HIS A CA 1
ATOM 781 C C . HIS A 1 94 ? -19.932 0.336 42.178 1.00 95.38 94 HIS A C 1
ATOM 783 O O . HIS A 1 94 ? -19.545 0.623 41.046 1.00 95.38 94 HIS A O 1
ATOM 789 N N . ARG A 1 95 ? -20.103 1.259 43.130 1.00 93.56 95 ARG A N 1
ATOM 790 C CA . ARG A 1 95 ? -19.787 2.678 42.93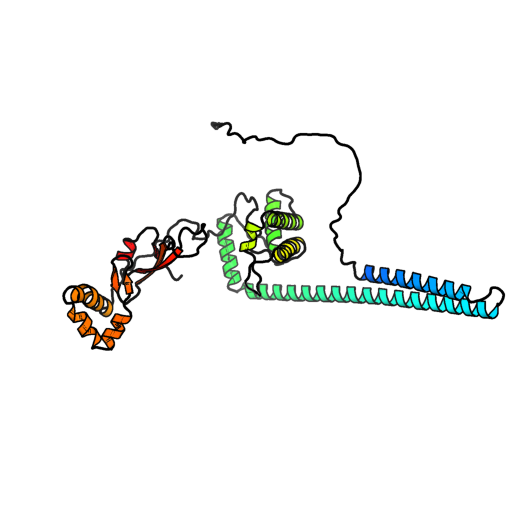5 1.00 93.56 95 ARG A CA 1
ATOM 791 C C . ARG A 1 95 ? -18.296 2.891 42.680 1.00 93.56 95 ARG A C 1
ATOM 793 O O . ARG A 1 95 ? -17.956 3.578 41.723 1.00 93.56 95 ARG A O 1
ATOM 800 N N . GLU A 1 96 ? -17.440 2.283 43.498 1.00 94.75 96 GLU A N 1
ATOM 801 C CA . GLU A 1 96 ? -15.981 2.369 43.365 1.00 94.75 96 GLU A CA 1
ATOM 802 C C . GLU A 1 96 ? -15.496 1.771 42.036 1.00 94.75 96 GLU A C 1
ATOM 804 O O . GLU A 1 96 ? -14.703 2.398 41.340 1.00 94.75 96 GLU A O 1
ATOM 809 N N . GLU A 1 97 ? -16.027 0.614 41.627 1.00 93.38 97 GLU A N 1
ATOM 810 C CA . GLU A 1 97 ? -15.687 -0.021 40.345 1.00 93.38 97 GLU A CA 1
ATOM 811 C C . GLU A 1 97 ? -16.080 0.857 39.137 1.00 93.38 97 GLU A C 1
ATOM 813 O O . GLU A 1 97 ? -15.309 0.976 38.183 1.00 93.38 97 GLU A O 1
ATOM 818 N N . LEU A 1 98 ? -17.251 1.510 39.174 1.00 91.38 98 LEU A N 1
ATOM 819 C CA . LEU A 1 98 ? -17.680 2.441 38.118 1.00 91.38 98 LEU A CA 1
ATOM 820 C C . LEU A 1 98 ? -16.823 3.710 38.076 1.00 91.38 98 LEU A C 1
ATOM 822 O O . LEU A 1 98 ? -16.511 4.210 36.996 1.00 91.38 98 LEU A O 1
ATOM 826 N N . GLU A 1 99 ? -16.466 4.255 39.237 1.00 92.38 99 GLU A N 1
ATOM 827 C CA . GLU A 1 99 ? -15.622 5.446 39.332 1.00 92.38 99 GLU A CA 1
ATOM 828 C C . GLU A 1 99 ? -14.203 5.156 38.831 1.00 92.38 99 GLU A C 1
ATOM 830 O O . GLU A 1 99 ? -13.664 5.921 38.029 1.00 92.38 99 GLU A O 1
ATOM 835 N N . GLN A 1 100 ? -13.645 4.002 39.203 1.00 93.00 100 GLN A N 1
ATOM 836 C CA . GLN A 1 100 ? -12.344 3.546 38.729 1.00 93.00 100 GLN A CA 1
ATOM 837 C C . GLN A 1 100 ? -12.327 3.357 37.207 1.00 93.00 100 GLN A C 1
ATOM 839 O O . GLN A 1 100 ? -11.419 3.861 36.548 1.00 93.00 100 GLN A O 1
ATOM 844 N N . LEU A 1 101 ? -13.346 2.708 36.631 1.00 89.94 101 LEU A N 1
ATOM 845 C CA . LEU A 1 101 ? -13.434 2.521 35.180 1.00 89.94 101 LEU A CA 1
ATOM 846 C C . LEU A 1 101 ? -13.487 3.865 34.436 1.00 89.94 101 LEU A C 1
ATOM 848 O O . LEU A 1 101 ? -12.781 4.062 33.447 1.00 89.94 101 LEU A O 1
ATOM 852 N N . LYS A 1 102 ? -14.268 4.828 34.942 1.00 89.31 102 LYS A N 1
ATOM 853 C CA . LYS A 1 102 ? -14.354 6.177 34.358 1.00 89.31 102 LYS A CA 1
ATOM 854 C C . LYS A 1 102 ? -13.020 6.916 34.394 1.00 89.31 102 LYS A C 1
ATOM 856 O O . LYS A 1 102 ? -12.677 7.580 33.415 1.00 89.31 102 LYS A O 1
ATOM 861 N N . LEU A 1 103 ? -12.270 6.795 35.491 1.00 91.62 103 LEU A N 1
ATOM 862 C CA . LEU A 1 103 ? -10.926 7.361 35.600 1.00 91.62 103 LEU A CA 1
ATOM 863 C C . LEU A 1 103 ? -9.981 6.733 34.569 1.00 91.62 103 LEU A C 1
ATOM 865 O O . LEU A 1 103 ? -9.338 7.467 33.825 1.00 91.62 103 LEU A O 1
ATOM 869 N N . THR A 1 104 ? -9.969 5.405 34.438 1.00 87.31 104 THR A N 1
ATOM 870 C CA . THR A 1 104 ? -9.121 4.705 33.460 1.00 87.31 104 THR A CA 1
ATOM 871 C C . THR A 1 104 ? -9.450 5.090 32.015 1.00 87.31 104 THR A C 1
ATOM 873 O O . THR A 1 104 ? -8.545 5.376 31.231 1.00 87.31 104 THR A O 1
ATOM 876 N N . ILE A 1 105 ? -10.735 5.170 31.649 1.00 85.81 105 ILE A N 1
ATOM 877 C CA . ILE A 1 105 ? -11.158 5.611 30.308 1.00 85.81 105 ILE A CA 1
ATOM 878 C C . ILE A 1 105 ? -10.688 7.045 30.040 1.00 85.81 105 ILE A C 1
ATOM 880 O O . ILE A 1 105 ? -10.203 7.346 28.946 1.00 85.81 105 ILE A O 1
ATOM 884 N N . LYS A 1 106 ? -10.824 7.937 31.028 1.00 84.94 106 LYS A N 1
ATOM 885 C CA . LYS A 1 106 ? -10.384 9.330 30.912 1.00 84.94 106 LYS A CA 1
ATOM 886 C C . LYS A 1 106 ? -8.866 9.424 30.732 1.00 84.94 106 LYS A C 1
ATOM 888 O O . LYS A 1 106 ? -8.425 10.062 29.780 1.00 84.94 106 LYS A O 1
ATOM 893 N N . GLU A 1 107 ? -8.087 8.739 31.565 1.00 89.12 107 GLU A N 1
ATOM 894 C CA . GLU A 1 107 ? -6.622 8.695 31.460 1.00 89.12 107 GLU A CA 1
ATOM 895 C C . GLU A 1 107 ? -6.156 8.144 30.105 1.00 89.12 107 GLU A C 1
ATOM 897 O O . GLU A 1 107 ? -5.229 8.679 29.501 1.00 89.12 107 GLU A O 1
ATOM 902 N N . ASN A 1 108 ? -6.805 7.097 29.588 1.00 79.94 108 ASN A N 1
ATOM 903 C CA . ASN A 1 108 ? -6.472 6.526 28.281 1.00 79.94 108 ASN A CA 1
ATOM 904 C C . ASN A 1 108 ? -6.780 7.497 27.132 1.00 79.94 108 ASN A C 1
ATOM 906 O O . ASN A 1 108 ? -5.988 7.608 26.194 1.00 79.94 108 ASN A O 1
ATOM 910 N N . LYS A 1 109 ? -7.896 8.234 27.210 1.00 80.00 109 LYS A N 1
ATOM 911 C CA . LYS A 1 109 ? -8.233 9.288 26.239 1.00 80.00 109 LYS A CA 1
ATOM 912 C C . LYS A 1 109 ? -7.221 10.430 26.273 1.00 80.00 109 LYS A C 1
ATOM 914 O O . LYS A 1 109 ? -6.774 10.862 25.216 1.00 80.00 109 LYS A O 1
ATOM 919 N N . GLU A 1 110 ? -6.826 10.879 27.462 1.00 87.44 110 GLU A N 1
ATOM 920 C CA . GLU A 1 110 ? -5.818 11.932 27.637 1.00 87.44 110 GLU A CA 1
ATOM 921 C C . GLU A 1 110 ? -4.445 11.492 27.114 1.00 87.44 110 GLU A C 1
ATOM 923 O O . GLU A 1 110 ? -3.814 12.236 26.367 1.00 87.44 110 GLU A O 1
ATOM 928 N N . LYS A 1 111 ? -4.014 10.258 27.409 1.00 82.62 111 LYS A N 1
ATOM 929 C CA . LYS A 1 111 ? -2.778 9.677 26.854 1.00 82.62 111 LYS A CA 1
ATOM 930 C C . LYS A 1 111 ? -2.812 9.598 25.329 1.00 82.62 111 LYS A C 1
ATOM 932 O O . LYS A 1 111 ? -1.832 9.964 24.686 1.00 82.62 111 LYS A O 1
ATOM 937 N N . LYS A 1 112 ? -3.927 9.144 24.743 1.00 73.06 112 LYS A N 1
ATOM 938 C CA . LYS A 1 112 ? -4.089 9.064 23.284 1.00 73.06 112 LYS A CA 1
ATOM 939 C C . LYS A 1 112 ? -4.029 10.452 22.639 1.00 73.06 112 LYS A C 1
ATOM 941 O O . LYS A 1 112 ? -3.298 10.624 21.672 1.00 73.06 112 LYS A O 1
ATOM 946 N N . ALA A 1 113 ? -4.726 11.434 23.212 1.00 80.94 113 ALA A N 1
ATOM 947 C CA . ALA A 1 113 ? -4.704 12.814 22.733 1.00 80.94 113 ALA A CA 1
ATOM 948 C C . ALA A 1 113 ? -3.312 13.459 22.860 1.00 80.94 113 ALA A C 1
ATOM 950 O O . ALA A 1 113 ? -2.878 14.167 21.957 1.00 80.94 113 ALA A O 1
ATOM 951 N N . ALA A 1 114 ? -2.585 13.193 23.951 1.00 84.31 114 ALA A N 1
ATOM 952 C CA . ALA A 1 114 ? -1.220 13.683 24.137 1.00 84.31 114 ALA A CA 1
ATOM 953 C C . ALA A 1 114 ? -0.246 13.085 23.108 1.00 84.31 114 ALA A C 1
ATOM 955 O O . ALA A 1 114 ? 0.548 13.819 22.525 1.00 84.31 114 ALA A O 1
ATOM 956 N N . LEU A 1 115 ? -0.343 11.777 22.844 1.00 76.56 115 LEU A N 1
ATOM 957 C CA . LEU A 1 115 ? 0.468 11.092 21.833 1.00 76.56 115 LEU A CA 1
ATOM 958 C C . LEU A 1 115 ? 0.181 11.618 20.417 1.00 76.56 115 LEU A C 1
ATOM 960 O O . LEU A 1 115 ? 1.094 11.777 19.608 1.00 76.56 115 LEU A O 1
ATOM 964 N N . GLU A 1 116 ? -1.090 11.884 20.114 1.00 72.38 116 GLU A N 1
ATOM 965 C CA . GLU A 1 116 ? -1.512 12.451 18.832 1.00 72.38 116 GLU A CA 1
ATOM 966 C C . GLU A 1 116 ? -0.973 13.874 18.651 1.00 72.38 116 GLU A C 1
ATOM 968 O O . GLU A 1 116 ? -0.360 14.157 17.625 1.00 72.38 116 GLU A O 1
ATOM 973 N N . LYS A 1 117 ? -1.051 14.714 19.690 1.00 78.50 117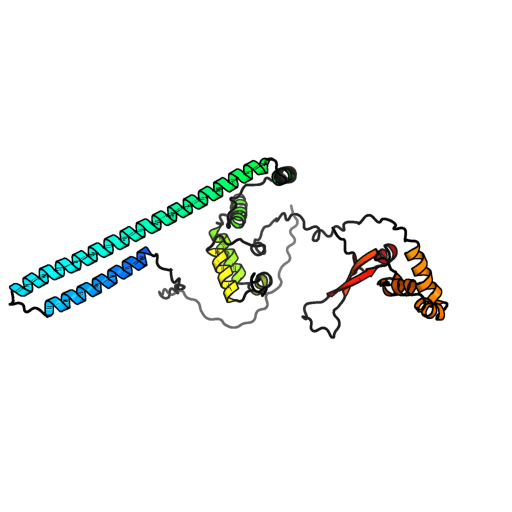 LYS A N 1
ATOM 974 C CA . LYS A 1 117 ? -0.459 16.060 19.694 1.00 78.50 117 LYS A CA 1
ATOM 975 C C . LYS A 1 117 ? 1.062 16.038 19.511 1.00 78.50 117 LYS A C 1
ATOM 977 O O . LYS A 1 117 ? 1.584 16.788 18.699 1.00 78.50 117 LYS A O 1
ATOM 982 N N . GLU A 1 118 ? 1.777 15.154 20.211 1.00 79.81 118 GLU A N 1
ATOM 983 C CA . GLU A 1 118 ? 3.233 14.990 20.045 1.00 79.81 118 GLU A CA 1
ATOM 984 C C . GLU A 1 118 ? 3.587 14.547 18.615 1.00 79.81 118 GLU A C 1
ATOM 986 O O . GLU A 1 118 ? 4.579 14.983 18.027 1.00 79.81 118 GLU A O 1
ATOM 991 N N . ARG A 1 119 ? 2.772 13.666 18.024 1.00 69.06 119 ARG A N 1
ATOM 992 C CA . ARG A 1 119 ? 2.943 13.243 16.632 1.00 69.06 119 ARG A CA 1
ATOM 993 C C . ARG A 1 119 ? 2.731 14.406 15.665 1.00 69.06 119 ARG A C 1
ATOM 995 O O . ARG A 1 119 ? 3.526 14.539 14.741 1.00 69.06 119 ARG A O 1
ATOM 1002 N N . GLU A 1 120 ? 1.698 15.218 15.865 1.00 71.56 120 GLU A N 1
ATOM 1003 C CA . GLU A 1 120 ? 1.434 16.414 15.058 1.00 71.56 120 GLU A CA 1
ATOM 1004 C C . GLU A 1 120 ? 2.566 17.443 15.172 1.00 71.56 120 GLU A C 1
ATOM 1006 O O . GLU A 1 120 ? 3.019 17.954 14.152 1.00 71.56 120 GLU A O 1
ATOM 1011 N N . GLU A 1 121 ? 3.085 17.684 16.379 1.00 78.69 121 GLU A N 1
ATOM 1012 C CA . GLU A 1 121 ? 4.220 18.588 16.606 1.00 78.69 121 GLU A CA 1
ATOM 1013 C C . GLU A 1 121 ? 5.479 18.110 15.864 1.00 78.69 121 GLU A C 1
ATOM 1015 O O . GLU A 1 121 ? 6.082 18.890 15.129 1.00 78.69 121 GLU A O 1
ATOM 1020 N N . ARG A 1 122 ? 5.817 16.813 15.936 1.00 73.50 122 ARG A N 1
ATOM 1021 C CA . ARG A 1 122 ? 6.934 16.237 15.158 1.00 73.50 122 ARG A CA 1
ATOM 1022 C C . ARG A 1 122 ? 6.750 16.362 13.648 1.00 73.50 122 ARG A C 1
ATOM 1024 O O . ARG A 1 122 ? 7.729 16.538 12.927 1.00 73.50 122 ARG A O 1
ATOM 1031 N N . ILE A 1 123 ? 5.518 16.223 13.157 1.00 67.50 123 ILE A N 1
ATOM 1032 C CA . ILE A 1 123 ? 5.215 16.405 11.733 1.00 67.50 123 ILE A CA 1
ATOM 1033 C C . ILE A 1 123 ? 5.425 17.871 11.347 1.00 67.50 123 ILE A C 1
ATOM 1035 O O . ILE A 1 123 ? 6.111 18.125 10.363 1.00 67.50 123 ILE A O 1
ATOM 1039 N N . ALA A 1 124 ? 4.918 18.819 12.137 1.00 73.94 124 ALA A N 1
ATOM 1040 C CA . ALA A 1 124 ? 5.081 20.247 11.877 1.00 73.94 124 ALA A CA 1
ATOM 1041 C C . ALA A 1 124 ? 6.558 20.685 11.912 1.00 73.94 124 ALA A C 1
ATOM 1043 O O . ALA A 1 124 ? 7.002 21.436 11.046 1.00 73.94 124 ALA A O 1
ATOM 1044 N N . GLU A 1 125 ? 7.348 20.184 12.866 1.00 75.62 125 GLU A N 1
ATOM 1045 C CA . GLU A 1 125 ? 8.796 20.430 12.923 1.00 75.62 125 GLU A CA 1
ATOM 1046 C C . GLU A 1 125 ? 9.511 19.872 11.687 1.00 75.62 125 GLU A C 1
ATOM 1048 O O . GLU A 1 125 ? 10.276 20.586 11.034 1.00 75.62 125 GLU A O 1
ATOM 1053 N N . ALA A 1 126 ? 9.206 18.627 11.307 1.00 70.44 126 ALA A N 1
ATOM 1054 C CA . ALA A 1 126 ? 9.753 18.023 10.099 1.00 70.44 126 ALA A CA 1
ATOM 1055 C C . ALA A 1 126 ? 9.324 18.781 8.831 1.00 70.44 126 ALA A C 1
ATOM 1057 O O . ALA A 1 126 ? 10.104 18.879 7.887 1.00 70.44 126 ALA A O 1
ATOM 1058 N N . GLU A 1 127 ? 8.107 19.324 8.772 1.00 69.19 127 GLU A N 1
ATOM 1059 C CA . GLU A 1 127 ? 7.650 20.171 7.666 1.00 69.19 127 GLU A CA 1
ATOM 1060 C C . GLU A 1 127 ? 8.467 21.464 7.569 1.00 69.19 127 GLU A C 1
ATOM 1062 O O . GLU A 1 127 ? 8.881 21.821 6.466 1.00 69.19 127 GLU A O 1
ATOM 1067 N N . ILE A 1 128 ? 8.774 22.114 8.700 1.00 71.75 128 ILE A N 1
ATOM 1068 C CA . ILE A 1 128 ? 9.623 23.315 8.748 1.00 71.75 128 ILE A CA 1
ATOM 1069 C C . ILE A 1 128 ? 11.043 23.003 8.263 1.00 71.75 128 ILE A C 1
ATOM 1071 O O . ILE A 1 128 ? 11.576 23.734 7.429 1.00 71.75 128 ILE A O 1
ATOM 1075 N N . GLU A 1 129 ? 11.655 21.909 8.726 1.00 66.19 129 GLU A N 1
ATOM 1076 C CA . GLU A 1 129 ? 12.979 21.487 8.242 1.00 66.19 129 GLU A CA 1
ATOM 1077 C C . GLU A 1 129 ? 12.960 21.165 6.740 1.00 66.19 129 GLU A C 1
ATOM 1079 O O . GLU A 1 129 ? 13.879 21.518 5.994 1.00 66.19 129 GLU A O 1
ATOM 1084 N N . ASN A 1 130 ? 11.872 20.554 6.263 1.00 64.56 130 ASN A N 1
ATOM 1085 C CA . ASN A 1 130 ? 11.702 20.209 4.858 1.00 64.56 130 ASN A CA 1
ATOM 1086 C C . ASN A 1 130 ? 11.450 21.414 3.943 1.00 64.56 130 ASN A C 1
ATOM 1088 O O . ASN A 1 130 ? 11.589 21.233 2.735 1.00 64.56 130 ASN A O 1
ATOM 1092 N N . LEU A 1 131 ? 11.173 22.622 4.457 1.00 63.38 131 LEU A N 1
ATOM 1093 C CA . LEU A 1 131 ? 11.009 23.843 3.643 1.00 63.38 131 LEU A CA 1
ATOM 1094 C C . LEU A 1 131 ? 12.233 24.158 2.770 1.00 63.38 131 LEU A C 1
ATOM 1096 O O . LEU A 1 131 ? 12.106 24.824 1.753 1.00 63.38 131 LEU A O 1
ATOM 1100 N N . THR A 1 132 ? 13.422 23.680 3.141 1.00 64.56 132 THR A N 1
ATOM 1101 C CA . THR A 1 132 ? 14.646 23.827 2.325 1.00 64.56 132 THR A CA 1
ATOM 1102 C C . THR A 1 132 ? 15.147 22.499 1.750 1.00 64.56 132 THR A C 1
ATOM 1104 O O . THR A 1 132 ? 16.175 22.448 1.076 1.00 64.56 132 THR A O 1
ATOM 1107 N N . GLY A 1 133 ? 14.415 21.412 2.004 1.00 70.06 133 GLY A N 1
ATOM 1108 C CA . GLY A 1 133 ? 14.772 20.058 1.605 1.00 70.06 133 GLY A CA 1
ATOM 1109 C C . GLY A 1 133 ? 14.383 19.724 0.164 1.00 70.06 133 GLY A C 1
ATOM 1110 O O . GLY A 1 133 ? 13.593 20.412 -0.485 1.00 70.06 133 GLY A O 1
ATOM 1111 N N . ALA A 1 134 ? 14.897 18.595 -0.333 1.00 71.50 134 ALA A N 1
ATOM 1112 C CA . ALA A 1 134 ? 14.614 18.096 -1.683 1.00 71.50 134 ALA A CA 1
ATOM 1113 C C . ALA A 1 134 ? 13.105 17.944 -1.974 1.00 71.50 134 ALA A C 1
ATOM 1115 O O . ALA A 1 134 ? 12.673 18.192 -3.098 1.00 71.50 134 ALA A O 1
ATOM 1116 N N . ARG A 1 135 ? 12.301 17.620 -0.950 1.00 68.19 135 ARG A N 1
ATOM 1117 C CA . ARG A 1 135 ? 10.833 17.537 -1.027 1.00 68.19 135 ARG A CA 1
ATOM 1118 C C . ARG A 1 135 ? 10.160 18.867 -1.351 1.00 68.19 135 ARG A C 1
ATOM 1120 O O . ARG A 1 135 ? 9.181 18.879 -2.092 1.00 68.19 135 ARG A O 1
ATOM 1127 N N . HIS A 1 136 ? 10.653 19.977 -0.803 1.00 73.75 136 HIS A N 1
ATOM 1128 C CA . HIS A 1 136 ? 10.098 21.295 -1.101 1.00 73.75 136 HIS A CA 1
ATOM 1129 C C . HIS A 1 136 ? 10.398 21.687 -2.546 1.00 73.75 136 HIS A C 1
ATOM 1131 O O . HIS A 1 136 ? 9.485 22.057 -3.275 1.00 73.75 136 HIS A O 1
ATOM 1137 N N . VAL A 1 137 ? 11.637 21.471 -2.999 1.00 75.75 137 VAL A N 1
ATOM 1138 C CA . VAL A 1 137 ? 12.029 21.694 -4.400 1.00 75.75 137 VAL A CA 1
ATOM 1139 C C . VAL A 1 137 ? 11.194 20.841 -5.364 1.00 75.75 137 VAL A C 1
ATOM 1141 O O . VAL A 1 137 ? 10.795 21.309 -6.429 1.00 75.75 137 VAL A O 1
ATOM 1144 N N . GLU A 1 138 ? 10.920 19.583 -5.016 1.00 79.00 138 GLU A N 1
ATOM 1145 C CA . GLU A 1 138 ? 10.028 18.707 -5.783 1.00 79.00 138 GLU A CA 1
ATOM 1146 C C . GLU A 1 138 ? 8.584 19.227 -5.793 1.00 79.00 138 GLU A C 1
ATOM 1148 O O . GLU A 1 138 ? 7.978 19.322 -6.859 1.00 79.00 138 GLU A O 1
ATOM 1153 N N . SER A 1 139 ? 8.063 19.640 -4.636 1.00 73.94 139 SER A N 1
ATOM 1154 C CA . SER A 1 139 ? 6.706 20.184 -4.498 1.00 73.94 139 SER A CA 1
ATOM 1155 C C . SER A 1 139 ? 6.521 21.482 -5.287 1.00 73.94 139 SER A C 1
ATOM 1157 O O . SER A 1 139 ? 5.493 21.662 -5.936 1.00 73.94 139 SER A O 1
ATOM 1159 N N . GLU A 1 140 ? 7.521 22.368 -5.301 1.00 81.75 140 GLU A N 1
ATOM 1160 C CA . GLU A 1 140 ? 7.514 23.588 -6.114 1.00 81.75 140 GLU A CA 1
ATOM 1161 C C . GLU A 1 140 ? 7.517 23.273 -7.612 1.00 81.75 140 GLU A C 1
ATOM 1163 O O . GLU A 1 140 ? 6.742 23.855 -8.374 1.00 81.75 140 GLU A O 1
ATOM 1168 N N . LYS A 1 141 ? 8.349 22.321 -8.054 1.00 86.56 141 LYS A N 1
ATOM 1169 C CA . LYS A 1 141 ? 8.354 21.868 -9.453 1.00 86.56 141 LYS A CA 1
ATOM 1170 C C . LYS A 1 141 ? 7.011 21.261 -9.842 1.00 86.56 141 LYS A C 1
ATOM 1172 O O . LYS A 1 141 ? 6.490 21.570 -10.913 1.00 86.56 141 LYS A O 1
ATOM 1177 N N . LEU A 1 142 ? 6.433 20.432 -8.976 1.00 76.81 142 LEU A N 1
ATOM 1178 C CA . LEU A 1 142 ? 5.125 19.831 -9.199 1.00 76.81 142 LEU A CA 1
ATOM 1179 C C . LEU A 1 142 ? 4.036 20.908 -9.293 1.00 76.81 142 LEU A C 1
ATOM 1181 O O . LEU A 1 142 ? 3.240 20.893 -10.231 1.00 76.81 142 LEU A O 1
ATOM 1185 N N . ALA A 1 143 ? 4.053 21.899 -8.399 1.00 82.19 143 ALA A N 1
ATOM 1186 C CA . ALA A 1 143 ? 3.135 23.032 -8.443 1.00 82.19 143 ALA A CA 1
ATOM 1187 C C . ALA A 1 143 ? 3.253 23.823 -9.758 1.00 82.19 143 ALA A C 1
ATOM 1189 O O . ALA A 1 143 ? 2.236 24.172 -10.353 1.00 82.19 143 ALA A O 1
ATOM 1190 N N . GLN A 1 144 ? 4.469 24.046 -10.272 1.00 84.75 144 GLN A N 1
ATOM 1191 C CA . GLN A 1 144 ? 4.679 24.702 -11.571 1.00 84.75 144 GLN A CA 1
ATOM 1192 C C . GLN A 1 144 ? 4.091 23.888 -12.738 1.00 84.75 144 GLN A C 1
ATOM 1194 O O . GLN A 1 144 ? 3.435 24.443 -13.624 1.00 84.75 144 GLN A O 1
ATOM 1199 N N . ILE A 1 145 ? 4.296 22.567 -12.734 1.00 86.94 145 ILE A N 1
ATOM 1200 C CA . ILE A 1 145 ? 3.776 21.642 -13.755 1.00 86.94 145 ILE A CA 1
ATOM 1201 C C . ILE A 1 145 ? 2.240 21.614 -13.754 1.00 86.94 145 ILE A C 1
ATOM 1203 O O . ILE A 1 145 ? 1.628 21.551 -14.828 1.00 86.94 145 ILE A O 1
ATOM 1207 N N . LEU A 1 146 ? 1.627 21.654 -12.569 1.00 82.94 146 LEU A N 1
ATOM 1208 C CA . LEU A 1 146 ? 0.176 21.675 -12.389 1.00 82.94 146 LEU A CA 1
ATOM 1209 C C . LEU A 1 146 ? -0.419 23.031 -12.774 1.00 82.94 146 LEU A C 1
ATOM 1211 O O . LEU A 1 146 ? -1.375 23.067 -13.547 1.00 82.94 146 LEU A O 1
ATOM 1215 N N . ALA A 1 147 ? 0.202 24.139 -12.365 1.00 88.31 147 ALA A N 1
ATOM 1216 C CA . ALA A 1 147 ? -0.240 25.484 -12.728 1.00 88.31 147 ALA A CA 1
ATOM 1217 C C . ALA A 1 147 ? -0.261 25.689 -14.252 1.00 88.31 147 ALA A C 1
ATOM 1219 O O . ALA A 1 147 ? -1.221 26.236 -14.796 1.00 88.31 147 ALA A O 1
ATOM 1220 N N . ALA A 1 148 ? 0.741 25.164 -14.971 1.00 89.44 148 ALA A N 1
ATOM 1221 C CA . ALA A 1 148 ? 0.765 25.176 -16.437 1.00 89.44 148 ALA A CA 1
ATOM 1222 C C . ALA A 1 148 ? -0.431 24.434 -17.073 1.00 89.44 148 ALA A C 1
ATOM 1224 O O . ALA A 1 148 ? -0.805 24.720 -18.211 1.00 89.44 148 ALA A O 1
ATOM 1225 N N . ARG A 1 149 ? -1.047 23.501 -16.340 1.00 90.12 149 ARG A N 1
ATOM 1226 C CA . ARG A 1 149 ? -2.247 22.745 -16.731 1.00 90.12 149 ARG A CA 1
ATOM 1227 C C . ARG A 1 149 ? -3.542 23.296 -16.123 1.00 90.12 149 ARG A C 1
ATOM 1229 O O . ARG A 1 149 ? -4.576 22.663 -16.283 1.00 90.12 149 ARG A O 1
ATOM 1236 N N . GLN A 1 150 ? -3.496 24.453 -15.459 1.00 90.06 150 GLN A N 1
ATOM 1237 C CA . GLN A 1 150 ? -4.613 25.009 -14.681 1.00 90.06 150 GLN A CA 1
ATOM 1238 C C . GLN A 1 150 ? -5.113 24.067 -13.570 1.00 90.06 150 GLN A C 1
ATOM 1240 O O . GLN A 1 150 ? -6.308 23.989 -13.300 1.00 90.06 150 GLN A O 1
ATOM 1245 N N . LEU A 1 151 ? -4.189 23.348 -12.934 1.00 87.50 151 LEU A N 1
ATOM 1246 C CA . LEU A 1 151 ? -4.446 22.487 -11.783 1.00 87.50 151 LEU A CA 1
ATOM 1247 C C . LEU A 1 151 ? -3.686 23.010 -10.561 1.00 87.50 151 LEU A C 1
ATOM 1249 O O . LEU A 1 151 ? -2.644 23.655 -10.694 1.00 87.50 151 LEU A O 1
ATOM 1253 N N . GLU A 1 152 ? -4.178 22.682 -9.373 1.00 85.62 152 GLU A N 1
ATOM 1254 C CA . GLU A 1 152 ? -3.522 22.985 -8.102 1.00 85.62 152 GLU A CA 1
ATOM 1255 C C . GLU A 1 152 ? -3.560 21.774 -7.165 1.00 85.62 152 GLU A C 1
ATOM 1257 O O . GLU A 1 152 ? -4.438 20.917 -7.267 1.00 85.62 152 GLU A O 1
ATOM 1262 N N . ILE A 1 153 ? -2.584 21.690 -6.259 1.00 82.69 153 ILE A N 1
ATOM 1263 C CA . ILE A 1 153 ? -2.574 20.662 -5.216 1.00 82.69 153 ILE A CA 1
ATOM 1264 C C . ILE A 1 153 ? -3.437 21.150 -4.066 1.00 82.69 153 ILE A C 1
ATOM 1266 O O . ILE A 1 153 ? -3.129 22.164 -3.437 1.00 82.69 153 ILE A O 1
ATOM 1270 N N . LYS A 1 154 ? -4.464 20.375 -3.731 1.00 83.69 154 LYS A N 1
ATOM 1271 C CA . LYS A 1 154 ? -5.214 20.564 -2.498 1.00 83.69 154 LYS A CA 1
ATOM 1272 C C . LYS A 1 154 ? -4.645 19.681 -1.400 1.00 83.69 154 LYS A C 1
ATOM 1274 O O . LYS A 1 154 ? -4.526 18.469 -1.571 1.00 83.69 154 LYS A O 1
ATOM 1279 N N . GLN A 1 155 ? -4.321 20.290 -0.265 1.00 82.19 155 GLN A N 1
ATOM 1280 C CA . GLN A 1 155 ? -3.810 19.544 0.876 1.00 82.19 155 GLN A CA 1
ATOM 1281 C C . GLN A 1 155 ? -4.924 18.725 1.530 1.00 82.19 155 GLN A C 1
ATOM 1283 O O . GLN A 1 155 ? -5.949 19.263 1.951 1.00 82.19 155 GLN A O 1
ATOM 1288 N N . ILE A 1 156 ? -4.695 17.417 1.620 1.00 81.94 156 ILE A N 1
ATOM 1289 C CA . ILE A 1 156 ? -5.550 16.462 2.322 1.00 81.94 156 ILE A CA 1
ATOM 1290 C C . ILE A 1 156 ? -4.791 15.995 3.567 1.00 81.94 156 ILE A C 1
ATOM 1292 O O . ILE A 1 156 ? -3.590 15.736 3.469 1.00 81.94 156 ILE A O 1
ATOM 1296 N N . PRO A 1 157 ? -5.448 15.861 4.735 1.00 77.50 157 PRO A N 1
ATOM 1297 C CA . PRO A 1 157 ? -4.768 15.389 5.935 1.00 77.50 157 PRO A CA 1
ATOM 1298 C C . PRO A 1 157 ? -4.078 14.038 5.703 1.00 77.50 157 PRO A C 1
ATOM 1300 O O . PRO A 1 157 ? -4.682 13.112 5.157 1.00 77.50 157 PRO A O 1
ATOM 1303 N N . SER A 1 158 ? -2.821 13.933 6.138 1.00 68.44 158 SER A N 1
ATOM 1304 C CA . SER A 1 158 ? -1.990 12.730 6.006 1.00 68.44 158 SER A CA 1
ATOM 1305 C C . SER A 1 158 ? -2.344 11.691 7.077 1.00 68.44 158 SER A C 1
ATOM 1307 O O . SER A 1 158 ? -1.613 11.457 8.043 1.00 68.44 158 SER A O 1
ATOM 1309 N N . ASP A 1 159 ? -3.525 11.095 6.931 1.00 74.56 159 ASP A N 1
ATOM 1310 C CA . ASP A 1 159 ? -3.998 9.969 7.731 1.00 74.56 159 ASP A CA 1
ATOM 1311 C C . ASP A 1 159 ? -4.366 8.770 6.844 1.00 74.56 159 ASP A C 1
ATOM 1313 O O . ASP A 1 159 ? -4.291 8.824 5.619 1.00 74.56 159 ASP A O 1
ATOM 1317 N N . GLY A 1 160 ? -4.786 7.663 7.454 1.00 66.38 160 GLY A N 1
ATOM 1318 C CA . GLY A 1 160 ? -5.197 6.458 6.725 1.00 66.38 160 GLY A CA 1
ATOM 1319 C C . GLY A 1 160 ? -6.520 6.577 5.946 1.00 66.38 160 GLY A C 1
ATOM 1320 O O . GLY A 1 160 ? -7.018 5.588 5.405 1.00 66.38 160 GLY A O 1
ATOM 1321 N N . HIS A 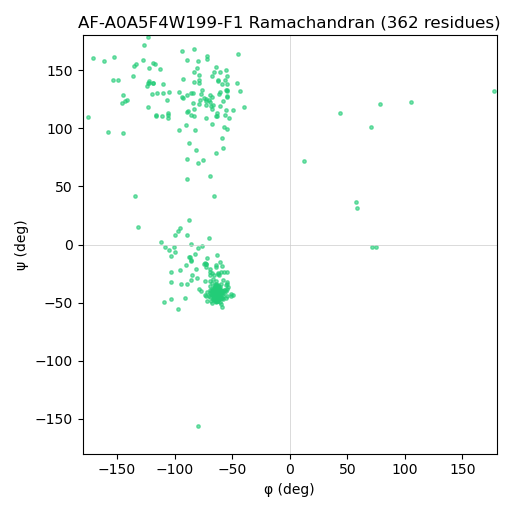1 161 ? -7.120 7.771 5.889 1.00 78.88 161 HIS A N 1
ATOM 1322 C CA . HIS A 1 161 ? -8.278 8.088 5.051 1.00 78.88 161 HIS A CA 1
ATOM 1323 C C . HIS A 1 161 ? -7.918 9.001 3.873 1.00 78.88 161 HIS A C 1
ATOM 1325 O O . HIS A 1 161 ? -8.809 9.301 3.076 1.00 78.88 161 HIS A O 1
ATOM 1331 N N . CYS A 1 162 ? -6.660 9.440 3.750 1.00 77.62 162 CYS A N 1
ATOM 1332 C CA . CYS A 1 162 ? -6.227 10.457 2.790 1.00 77.62 162 CYS A CA 1
ATOM 1333 C C . CYS A 1 162 ? -6.687 10.161 1.354 1.00 77.62 162 CYS A C 1
ATOM 1335 O O . CYS A 1 162 ? -7.234 11.037 0.689 1.00 77.62 162 CYS A O 1
ATOM 1337 N N . MET A 1 163 ? -6.584 8.904 0.921 1.00 78.62 163 MET A N 1
ATOM 1338 C CA . MET A 1 163 ? -7.025 8.440 -0.394 1.00 78.62 163 MET A CA 1
ATOM 1339 C C . MET A 1 163 ? -8.525 8.683 -0.627 1.00 78.62 163 MET A C 1
ATOM 1341 O O . MET A 1 163 ? -8.919 9.345 -1.585 1.00 78.62 163 MET A O 1
ATOM 1345 N N . TYR A 1 164 ? -9.378 8.206 0.284 1.00 79.44 164 TYR A N 1
ATOM 1346 C CA . TYR A 1 164 ? -10.829 8.381 0.187 1.00 79.44 164 TYR A CA 1
ATOM 1347 C C . TYR A 1 164 ? -11.249 9.845 0.346 1.00 79.44 164 TYR A C 1
ATOM 1349 O O . TYR A 1 164 ? -12.213 10.271 -0.284 1.00 79.44 164 TYR A O 1
ATOM 1357 N N . ARG A 1 165 ? -10.530 10.628 1.161 1.00 83.50 165 ARG A N 1
ATOM 1358 C CA . ARG A 1 165 ? -10.769 12.071 1.310 1.00 83.50 165 ARG A CA 1
ATOM 1359 C C . ARG A 1 165 ? -10.424 12.844 0.043 1.00 83.50 165 ARG A C 1
ATOM 1361 O O . ARG A 1 165 ? -11.167 13.753 -0.307 1.00 83.50 165 ARG A O 1
ATOM 1368 N N . ALA A 1 166 ? -9.357 12.465 -0.659 1.00 82.44 166 ALA A N 1
ATOM 1369 C CA . ALA A 1 166 ? -9.015 13.053 -1.950 1.00 82.44 166 ALA A CA 1
ATOM 1370 C C . ALA A 1 166 ? -10.120 12.794 -2.990 1.00 82.44 166 ALA A C 1
ATOM 1372 O O . ALA A 1 166 ? -10.537 13.713 -3.692 1.00 82.44 166 ALA A O 1
ATOM 1373 N N . VAL A 1 167 ? -10.658 11.568 -3.041 1.00 80.31 167 VAL A N 1
ATOM 1374 C CA . VAL A 1 167 ? -11.778 11.221 -3.935 1.00 80.31 167 VAL A CA 1
ATOM 1375 C C . VAL A 1 167 ? -13.064 11.952 -3.540 1.00 80.31 167 VAL A C 1
ATOM 1377 O O . VAL A 1 167 ? -13.725 12.529 -4.400 1.00 80.31 167 VAL A O 1
ATOM 1380 N N . GLU A 1 168 ? -13.415 11.964 -2.251 1.00 85.69 168 GLU A N 1
ATOM 1381 C CA . GLU A 1 168 ? -14.572 12.704 -1.732 1.00 85.69 168 GLU A CA 1
ATOM 1382 C C . GLU A 1 168 ? -14.504 14.189 -2.126 1.00 85.69 168 GLU A C 1
ATOM 1384 O O . GLU A 1 168 ? -15.504 14.762 -2.558 1.00 85.69 168 GLU A O 1
ATOM 1389 N N . ASP A 1 169 ? -13.333 14.812 -2.000 1.00 86.38 169 ASP A N 1
ATOM 1390 C CA . ASP A 1 169 ? -13.135 16.217 -2.343 1.00 86.38 169 ASP A CA 1
ATOM 1391 C C . ASP A 1 169 ? -13.401 16.499 -3.831 1.00 86.38 169 ASP A C 1
ATOM 1393 O O . ASP A 1 169 ? -14.191 17.383 -4.167 1.00 86.38 169 ASP A O 1
ATOM 1397 N N . GLN A 1 170 ? -12.847 15.671 -4.720 1.00 83.00 170 GLN A N 1
ATOM 1398 C CA . GLN A 1 170 ? -13.066 15.783 -6.166 1.00 83.00 170 GLN A CA 1
ATOM 1399 C C . GLN A 1 170 ? -14.529 15.531 -6.567 1.00 83.00 170 GLN A C 1
ATOM 1401 O O . GLN A 1 170 ? -15.059 16.166 -7.481 1.00 83.00 170 GLN A O 1
ATOM 1406 N N . LEU A 1 171 ? -15.220 14.623 -5.874 1.00 79.81 171 LEU A N 1
ATOM 1407 C CA . LEU A 1 171 ? -16.637 14.347 -6.117 1.00 79.81 171 LEU A CA 1
ATOM 1408 C C . LEU A 1 171 ? -17.536 15.516 -5.700 1.00 79.81 171 LEU A C 1
ATOM 1410 O O . LEU A 1 171 ? -18.500 15.821 -6.413 1.00 79.81 171 LEU A O 1
ATOM 1414 N N . LYS A 1 172 ? -17.196 16.224 -4.615 1.00 85.06 172 LYS A N 1
ATOM 1415 C CA . LYS A 1 172 ? -17.921 17.431 -4.185 1.00 85.06 172 LYS A CA 1
ATOM 1416 C C . LYS A 1 172 ? -17.891 18.520 -5.256 1.00 85.06 172 LYS A C 1
ATOM 1418 O O . LYS A 1 172 ? -18.934 19.107 -5.535 1.00 85.06 172 LYS A O 1
ATOM 1423 N N . GLU A 1 173 ? -16.758 18.731 -5.927 1.00 79.50 173 GLU A N 1
ATOM 1424 C CA . GLU A 1 173 ? -16.648 19.700 -7.033 1.00 79.50 173 GLU A CA 1
ATOM 1425 C C . GLU A 1 173 ? -17.546 19.354 -8.232 1.00 79.50 173 GLU A C 1
ATOM 1427 O O . GLU A 1 173 ? -17.952 20.229 -8.998 1.00 79.50 173 GLU A O 1
ATOM 1432 N N . LYS A 1 174 ? -17.903 18.074 -8.390 1.00 76.75 174 LYS A N 1
ATOM 1433 C CA . LYS A 1 174 ? -18.824 17.585 -9.426 1.00 76.75 174 LYS A CA 1
ATOM 1434 C C . LYS A 1 174 ? -20.274 17.452 -8.941 1.00 76.75 174 LYS A C 1
ATOM 1436 O O . LYS A 1 174 ? -21.082 16.841 -9.638 1.00 76.75 174 LYS A O 1
ATOM 1441 N N . ASN A 1 175 ? -20.622 18.031 -7.786 1.00 82.50 175 ASN A N 1
ATOM 1442 C CA . ASN A 1 175 ? -21.937 17.915 -7.138 1.00 82.50 175 ASN A CA 1
ATOM 1443 C C . ASN A 1 175 ? -22.345 16.466 -6.804 1.00 82.50 175 ASN A C 1
ATOM 1445 O O . ASN A 1 175 ? -23.530 16.128 -6.805 1.00 82.50 175 ASN A O 1
ATOM 1449 N N . CYS A 1 176 ? -21.375 15.597 -6.508 1.00 77.06 176 CYS A N 1
ATOM 1450 C CA . CYS A 1 176 ? -21.617 14.238 -6.040 1.00 77.06 176 CYS A CA 1
ATOM 1451 C C . CYS A 1 176 ? -21.318 14.145 -4.537 1.00 77.06 176 CYS A C 1
ATOM 1453 O O . CYS A 1 176 ? -20.174 14.249 -4.104 1.00 77.06 176 CYS A O 1
ATOM 1455 N N . ALA A 1 177 ? -22.361 13.960 -3.727 1.00 80.75 177 ALA A N 1
ATOM 1456 C CA . ALA A 1 177 ? -22.267 13.940 -2.267 1.00 80.75 177 ALA A CA 1
ATOM 1457 C C . ALA A 1 177 ? -21.989 12.527 -1.718 1.00 80.75 177 ALA A C 1
ATOM 1459 O O . ALA A 1 177 ? -22.759 11.999 -0.915 1.00 80.75 177 ALA A O 1
ATOM 1460 N N . LEU A 1 178 ? -20.908 11.893 -2.174 1.00 81.44 178 LEU A N 1
ATOM 1461 C CA . LEU A 1 178 ? -20.432 10.631 -1.603 1.00 81.44 178 LEU A CA 1
ATOM 1462 C C . LEU A 1 178 ? -19.463 10.918 -0.462 1.00 81.44 178 LEU A C 1
ATOM 1464 O O . LEU A 1 178 ? -18.525 11.686 -0.638 1.00 81.44 178 LEU A O 1
ATOM 1468 N N . THR A 1 179 ? -19.693 10.303 0.697 1.00 86.44 179 THR A N 1
ATOM 1469 C CA . THR A 1 179 ? -18.819 10.465 1.862 1.00 86.44 179 THR A CA 1
ATOM 1470 C C . THR A 1 179 ? -17.697 9.432 1.867 1.00 86.44 179 THR A C 1
ATOM 1472 O O . THR A 1 179 ? -17.849 8.352 1.296 1.00 86.44 179 THR A O 1
ATOM 1475 N N . VAL A 1 180 ? -16.606 9.697 2.591 1.00 81.56 180 VAL A N 1
ATOM 1476 C CA . VAL A 1 180 ? -15.540 8.708 2.853 1.00 81.56 180 VAL A CA 1
ATOM 1477 C C . VAL A 1 180 ? -16.110 7.373 3.343 1.00 81.56 180 VAL A C 1
ATOM 1479 O O . VAL A 1 180 ? -15.696 6.317 2.875 1.00 81.56 180 VAL A O 1
ATOM 1482 N N . VAL A 1 181 ? -17.090 7.408 4.250 1.00 84.94 181 VAL A N 1
ATOM 1483 C CA . VAL A 1 181 ? -17.733 6.199 4.795 1.00 84.94 181 VAL A CA 1
ATOM 1484 C C . VAL A 1 181 ? -18.476 5.428 3.701 1.00 84.94 181 VAL A C 1
ATOM 1486 O O . VAL A 1 181 ? -18.343 4.207 3.598 1.00 84.94 181 VAL A O 1
ATOM 1489 N N . ALA A 1 182 ? -19.224 6.136 2.850 1.00 80.38 182 ALA A N 1
ATOM 1490 C CA . ALA A 1 182 ? -19.942 5.526 1.737 1.00 80.38 182 ALA A CA 1
ATOM 1491 C C . ALA A 1 182 ? -18.982 4.942 0.688 1.00 80.38 182 ALA A C 1
ATOM 1493 O O . ALA A 1 182 ? -19.216 3.836 0.207 1.00 80.38 182 ALA A O 1
ATOM 1494 N N . LEU A 1 183 ? -17.889 5.646 0.373 1.00 79.38 183 LEU A N 1
ATOM 1495 C CA . LEU A 1 183 ? -16.863 5.188 -0.566 1.00 79.38 183 LEU A CA 1
ATOM 1496 C C . LEU A 1 183 ? -16.167 3.918 -0.066 1.00 79.38 183 LEU A C 1
ATOM 1498 O O . LEU A 1 183 ? -16.038 2.960 -0.824 1.00 79.38 183 LEU A O 1
ATOM 1502 N N . ARG A 1 184 ? -15.776 3.874 1.215 1.00 82.94 184 ARG A N 1
ATOM 1503 C CA . ARG A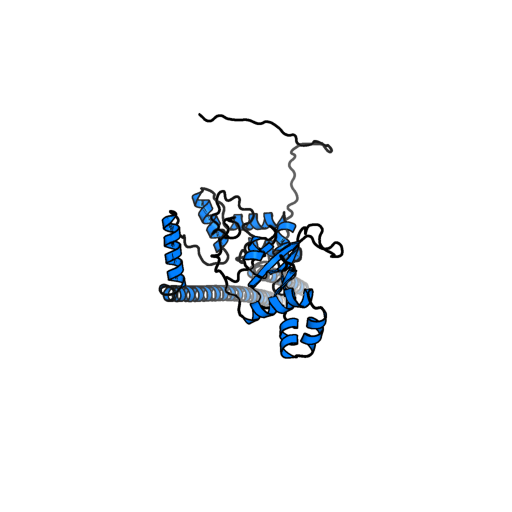 1 184 ? -15.156 2.688 1.833 1.00 82.94 184 ARG A CA 1
ATOM 1504 C C . ARG A 1 184 ? -16.105 1.486 1.808 1.00 82.94 184 ARG A C 1
ATOM 1506 O O . ARG A 1 184 ? -15.697 0.392 1.432 1.00 82.94 184 ARG A O 1
ATOM 1513 N N . SER A 1 185 ? -17.383 1.711 2.120 1.00 82.62 185 SER A N 1
ATOM 1514 C CA . SER A 1 185 ? -18.417 0.665 2.090 1.00 82.62 185 SER A CA 1
ATOM 1515 C C . SER A 1 185 ? -18.632 0.103 0.682 1.00 82.62 185 SER A C 1
ATOM 1517 O O . SER A 1 185 ? -18.590 -1.109 0.495 1.00 82.62 185 SER A O 1
ATOM 1519 N N . GLN A 1 186 ? -18.792 0.976 -0.318 1.00 80.00 186 GLN A N 1
ATOM 1520 C CA . GLN A 1 186 ? -18.981 0.562 -1.714 1.00 80.00 186 GLN A CA 1
ATOM 1521 C C . GLN A 1 186 ? -17.754 -0.165 -2.270 1.00 80.00 186 GLN A C 1
ATOM 1523 O O . GLN A 1 186 ? -17.902 -1.146 -2.991 1.00 80.00 186 GLN A O 1
ATOM 1528 N N . THR A 1 187 ? -16.549 0.281 -1.905 1.00 79.69 187 THR A N 1
ATOM 1529 C CA . THR A 1 187 ? -15.297 -0.373 -2.314 1.00 79.69 187 THR A CA 1
ATOM 1530 C C . THR A 1 187 ? -15.239 -1.799 -1.770 1.00 79.69 187 THR A C 1
ATOM 1532 O O . THR A 1 187 ? -15.035 -2.740 -2.531 1.00 79.69 187 THR A O 1
ATOM 1535 N N . ALA A 1 188 ? -15.511 -1.990 -0.476 1.00 83.38 188 ALA A N 1
ATOM 1536 C CA . ALA A 1 188 ? -15.506 -3.316 0.135 1.00 83.38 188 ALA A CA 1
ATOM 1537 C C . ALA A 1 188 ? -16.609 -4.240 -0.412 1.00 83.38 188 ALA A C 1
ATOM 1539 O O . ALA A 1 188 ? -16.379 -5.436 -0.579 1.00 83.38 188 ALA A O 1
ATOM 1540 N N . GLU A 1 189 ? -17.808 -3.720 -0.687 1.00 82.88 189 GLU A N 1
ATOM 1541 C CA . GLU A 1 189 ? -18.900 -4.492 -1.300 1.00 82.88 189 GLU A CA 1
ATOM 1542 C C . GLU A 1 189 ? -18.543 -4.934 -2.727 1.00 82.88 189 GLU A C 1
ATOM 1544 O O . GLU A 1 189 ? -18.770 -6.083 -3.123 1.00 82.88 189 GLU A O 1
ATOM 1549 N N . TYR A 1 190 ? -17.914 -4.042 -3.491 1.00 77.50 190 TYR A N 1
ATOM 1550 C CA . TYR A 1 190 ? -17.467 -4.345 -4.840 1.00 77.50 190 TYR A CA 1
ATOM 1551 C C . TYR A 1 190 ? -16.373 -5.419 -4.853 1.00 77.50 190 TYR A C 1
ATOM 1553 O O . TYR A 1 190 ? -16.496 -6.412 -5.568 1.00 77.50 190 TYR A O 1
ATOM 1561 N N . MET A 1 191 ? -15.358 -5.283 -3.996 1.00 79.19 191 MET A N 1
ATOM 1562 C CA . MET A 1 191 ? -14.281 -6.270 -3.876 1.00 79.19 191 MET A CA 1
ATOM 1563 C C . MET A 1 191 ? -14.806 -7.650 -3.461 1.00 79.19 191 MET A C 1
ATOM 1565 O O . MET A 1 191 ? -14.385 -8.663 -4.012 1.00 79.19 191 MET A O 1
ATOM 1569 N N . GLN A 1 192 ? -15.780 -7.704 -2.547 1.00 83.94 192 GLN A N 1
ATOM 1570 C CA . GLN A 1 192 ? -16.416 -8.961 -2.132 1.00 83.94 192 GLN A CA 1
ATOM 1571 C C . GLN A 1 192 ? -17.237 -9.632 -3.236 1.00 83.94 192 GLN A C 1
ATOM 1573 O O . GLN A 1 192 ? -17.343 -10.856 -3.251 1.00 83.94 192 GLN A O 1
ATOM 1578 N N . SER A 1 193 ? -17.815 -8.866 -4.163 1.00 79.56 193 SER A N 1
ATOM 1579 C CA . SER A 1 193 ? -18.551 -9.430 -5.304 1.00 79.56 193 SER A CA 1
ATOM 1580 C C . SER A 1 193 ? -17.649 -9.859 -6.468 1.00 79.56 193 SER A C 1
ATOM 1582 O O . SER A 1 193 ? -18.129 -10.537 -7.374 1.00 79.56 193 SER A O 1
ATOM 1584 N N . HIS A 1 194 ? -16.354 -9.529 -6.414 1.00 81.12 194 HIS A N 1
ATOM 1585 C CA . HIS A 1 194 ? -15.366 -9.757 -7.477 1.00 81.12 194 HIS A CA 1
ATOM 1586 C C . HIS A 1 194 ? -14.057 -10.336 -6.915 1.00 81.12 194 HIS A C 1
ATOM 1588 O O . HIS A 1 194 ? -12.963 -9.934 -7.298 1.00 81.12 194 HIS A O 1
ATOM 1594 N N . VAL A 1 195 ? -14.156 -11.280 -5.973 1.00 82.19 195 VAL A N 1
ATOM 1595 C CA . VAL A 1 195 ? -13.000 -11.801 -5.214 1.00 82.19 195 VAL A CA 1
ATOM 1596 C C . VAL A 1 195 ? -11.849 -12.241 -6.121 1.00 82.19 195 VAL A C 1
ATOM 1598 O O . VAL A 1 195 ? -10.705 -11.881 -5.859 1.00 82.19 195 VAL A O 1
ATOM 1601 N N . ASP A 1 196 ? -12.145 -12.965 -7.201 1.00 78.94 196 ASP A N 1
ATOM 1602 C CA . ASP A 1 196 ? -11.133 -13.504 -8.120 1.00 78.94 196 ASP A CA 1
ATOM 1603 C C . ASP A 1 196 ? -10.297 -12.413 -8.814 1.00 78.94 196 ASP A C 1
ATOM 1605 O O . ASP A 1 196 ? -9.144 -12.663 -9.170 1.00 78.94 196 ASP A O 1
ATOM 1609 N N . ASP A 1 197 ? -10.845 -11.203 -8.958 1.00 73.06 197 ASP A N 1
ATOM 1610 C CA . ASP A 1 197 ? -10.161 -10.066 -9.579 1.00 73.06 197 ASP A CA 1
ATOM 1611 C C . ASP A 1 197 ? -9.199 -9.380 -8.598 1.00 73.06 197 ASP A C 1
ATOM 1613 O O . ASP A 1 197 ? -8.177 -8.836 -9.009 1.00 73.06 197 ASP A O 1
ATOM 1617 N N . PHE A 1 198 ? -9.483 -9.432 -7.293 1.00 74.44 198 PHE A N 1
ATOM 1618 C CA . PHE A 1 198 ? -8.714 -8.715 -6.268 1.00 74.44 198 PHE A CA 1
ATOM 1619 C C . PHE A 1 198 ? -7.758 -9.611 -5.475 1.00 74.44 198 PHE A C 1
ATOM 1621 O O . PHE A 1 198 ? -6.682 -9.162 -5.075 1.00 74.44 198 PHE A O 1
ATOM 1628 N N . LEU A 1 199 ? -8.111 -10.881 -5.268 1.00 77.50 199 LEU A N 1
ATOM 1629 C CA . LEU A 1 199 ? -7.325 -11.833 -4.481 1.00 77.50 199 LEU A CA 1
ATOM 1630 C C . LEU A 1 199 ? -5.869 -11.996 -4.965 1.00 77.50 199 LEU A C 1
ATOM 1632 O O . LEU A 1 199 ? -4.985 -12.032 -4.110 1.00 77.50 199 LEU A O 1
ATOM 1636 N N . PRO A 1 200 ? -5.561 -12.036 -6.284 1.00 78.75 200 PRO A N 1
ATOM 1637 C CA . PRO A 1 200 ? -4.183 -12.165 -6.781 1.00 78.75 200 PRO A CA 1
ATOM 1638 C C . PRO A 1 200 ? -3.229 -11.053 -6.337 1.00 78.75 200 PRO A C 1
ATOM 1640 O O . PRO A 1 200 ? -2.014 -11.221 -6.411 1.00 78.75 200 PRO A O 1
ATOM 1643 N N . PHE A 1 201 ? -3.768 -9.919 -5.893 1.00 74.31 201 PHE A N 1
ATOM 1644 C CA . PHE A 1 201 ? -2.996 -8.750 -5.493 1.00 74.31 201 PHE A CA 1
ATOM 1645 C C . PHE A 1 201 ? -2.836 -8.619 -3.972 1.00 74.31 201 PHE A C 1
ATOM 1647 O O . PHE A 1 201 ? -2.174 -7.691 -3.508 1.00 74.31 201 PHE A O 1
ATOM 1654 N N . LEU A 1 202 ? -3.430 -9.528 -3.193 1.00 77.81 202 LEU A N 1
ATOM 1655 C CA . LEU A 1 202 ? -3.403 -9.507 -1.735 1.00 77.81 202 LEU A CA 1
ATOM 1656 C C . LEU A 1 202 ? -2.564 -10.671 -1.211 1.00 77.81 202 LEU A C 1
ATOM 1658 O O . LEU A 1 202 ? -2.957 -11.833 -1.313 1.00 77.81 202 LEU A O 1
ATOM 1662 N N . THR A 1 203 ? -1.404 -10.350 -0.640 1.00 77.25 203 THR A N 1
ATOM 1663 C CA . THR A 1 203 ? -0.455 -11.332 -0.097 1.00 77.25 203 THR A CA 1
ATOM 1664 C C . THR A 1 203 ? -0.160 -11.080 1.372 1.00 77.25 203 THR A C 1
ATOM 1666 O O . THR A 1 203 ? 0.008 -9.932 1.795 1.00 77.25 203 THR A O 1
ATOM 1669 N N . ASN A 1 204 ? -0.055 -12.146 2.160 1.00 71.50 204 ASN A N 1
ATOM 1670 C CA . ASN A 1 204 ? 0.294 -12.068 3.572 1.00 71.50 204 ASN A CA 1
ATOM 1671 C C . ASN A 1 204 ? 1.768 -11.643 3.720 1.00 71.50 204 ASN A C 1
ATOM 1673 O O . ASN A 1 204 ? 2.647 -12.334 3.209 1.00 71.50 204 ASN A O 1
ATOM 1677 N N . PRO A 1 205 ? 2.078 -10.539 4.427 1.00 65.62 205 PRO A N 1
ATOM 1678 C CA . PRO A 1 205 ? 3.451 -10.041 4.546 1.00 65.62 205 PRO A CA 1
ATOM 1679 C C . PRO A 1 205 ? 4.420 -11.025 5.211 1.00 65.62 205 PRO A C 1
ATOM 1681 O O . PRO A 1 205 ? 5.623 -10.953 4.978 1.00 65.62 205 PRO A O 1
ATOM 1684 N N . ASN A 1 206 ? 3.907 -11.923 6.057 1.00 67.00 206 ASN A N 1
ATOM 1685 C CA . ASN A 1 206 ? 4.727 -12.857 6.822 1.00 67.00 206 ASN A CA 1
ATOM 1686 C C . ASN A 1 206 ? 4.977 -14.167 6.073 1.00 67.00 206 ASN A C 1
ATOM 1688 O O . ASN A 1 206 ? 6.036 -14.767 6.246 1.00 67.00 206 ASN A O 1
ATOM 1692 N N . THR A 1 207 ? 4.012 -14.629 5.274 1.00 76.00 207 THR A N 1
ATOM 1693 C CA . THR A 1 207 ? 4.123 -15.907 4.552 1.00 76.00 207 THR A CA 1
ATOM 1694 C C . THR A 1 207 ? 4.456 -15.725 3.073 1.00 76.00 207 THR A C 1
ATOM 1696 O O . THR A 1 207 ? 5.035 -16.619 2.468 1.00 76.00 207 THR A O 1
ATOM 1699 N N . GLY A 1 208 ? 4.144 -14.562 2.494 1.00 71.19 208 GLY A N 1
ATOM 1700 C CA . GLY A 1 208 ? 4.267 -14.283 1.061 1.00 71.19 208 GLY A CA 1
ATOM 1701 C C . GLY A 1 208 ? 3.179 -14.939 0.206 1.00 71.19 208 GLY A C 1
ATOM 1702 O O . GLY A 1 208 ? 3.151 -14.724 -1.004 1.00 71.19 208 GLY A O 1
ATOM 1703 N N . ASP A 1 209 ? 2.282 -15.713 0.820 1.00 76.19 209 ASP A N 1
ATOM 1704 C CA . ASP A 1 209 ? 1.189 -16.397 0.136 1.00 76.19 209 ASP A CA 1
ATOM 1705 C C . ASP A 1 209 ? 0.023 -15.445 -0.141 1.00 76.19 209 ASP A C 1
ATOM 1707 O O . ASP A 1 209 ? -0.150 -14.430 0.540 1.00 76.19 209 ASP A O 1
ATOM 1711 N N . MET A 1 210 ? -0.804 -15.791 -1.128 1.00 77.94 210 MET A N 1
ATOM 1712 C CA . MET A 1 210 ? -2.078 -15.110 -1.361 1.00 77.94 210 MET A CA 1
ATOM 1713 C C . MET A 1 210 ? -2.988 -15.233 -0.137 1.00 77.94 210 MET A C 1
ATOM 1715 O O . MET A 1 210 ? -2.960 -16.249 0.558 1.00 77.94 210 MET A O 1
ATOM 1719 N N . TYR A 1 211 ? -3.820 -14.218 0.088 1.00 80.25 211 TYR A N 1
ATOM 1720 C CA . TYR A 1 211 ? -4.802 -14.249 1.167 1.00 80.25 211 TYR A CA 1
ATOM 1721 C C . TYR A 1 211 ? -5.727 -15.461 1.054 1.00 80.25 211 TYR A C 1
ATOM 1723 O O . TYR A 1 211 ? -6.171 -15.833 -0.037 1.00 80.25 211 TYR A O 1
ATOM 1731 N N . THR A 1 212 ? -6.064 -16.054 2.197 1.00 87.94 212 THR A N 1
ATOM 1732 C CA . THR A 1 212 ? -7.186 -16.994 2.267 1.00 87.94 212 THR A CA 1
ATOM 1733 C C . THR A 1 212 ? -8.518 -16.242 2.136 1.00 87.94 212 THR A C 1
ATOM 1735 O O . THR A 1 212 ? -8.570 -15.025 2.346 1.00 87.94 212 THR A O 1
ATOM 1738 N N . PRO A 1 213 ? -9.631 -16.929 1.824 1.00 85.81 213 PRO A N 1
ATOM 1739 C CA . PRO A 1 213 ? -10.954 -16.304 1.817 1.00 85.81 213 PRO A CA 1
ATOM 1740 C C . PRO A 1 213 ? -11.294 -15.586 3.134 1.00 85.81 213 PRO A C 1
ATOM 1742 O O . PRO A 1 213 ? -11.889 -14.510 3.119 1.00 85.81 213 PRO A O 1
ATOM 1745 N N . GLU A 1 214 ? -10.873 -16.140 4.272 1.00 87.06 214 GLU A N 1
ATOM 1746 C CA . GLU A 1 214 ? -11.075 -15.545 5.596 1.00 87.06 214 GLU A CA 1
ATOM 1747 C C . GLU A 1 214 ? -10.237 -14.270 5.783 1.00 87.06 214 GLU A C 1
ATOM 1749 O O . GLU A 1 214 ? -10.734 -13.267 6.300 1.00 87.06 214 GLU A O 1
ATOM 1754 N N . GLU A 1 215 ? -8.979 -14.274 5.329 1.00 85.81 215 GLU A N 1
ATOM 1755 C CA . GLU A 1 215 ? -8.106 -13.093 5.354 1.00 85.81 215 GLU A CA 1
ATOM 1756 C C . GLU A 1 215 ? -8.625 -11.989 4.424 1.00 85.81 215 GLU A C 1
ATOM 1758 O O . GLU A 1 215 ? -8.633 -10.816 4.799 1.00 85.81 215 GLU A O 1
ATOM 1763 N N . PHE A 1 216 ? -9.131 -12.356 3.244 1.00 86.81 216 PHE A N 1
ATOM 1764 C CA . PHE A 1 216 ? -9.764 -11.431 2.306 1.00 86.81 216 PHE A CA 1
ATOM 1765 C C . PHE A 1 216 ? -11.025 -10.787 2.893 1.00 86.81 216 PHE A C 1
ATOM 1767 O O . PHE A 1 216 ? -11.218 -9.573 2.793 1.00 86.81 216 PHE A O 1
ATOM 1774 N N . GLN A 1 217 ? -11.870 -11.580 3.556 1.00 88.00 217 GLN A N 1
ATOM 1775 C CA . GLN A 1 217 ? -13.063 -11.069 4.224 1.00 88.00 217 GLN A CA 1
ATOM 1776 C C . GLN A 1 217 ? -12.694 -10.098 5.352 1.00 88.00 217 GLN A C 1
ATOM 1778 O O . GLN A 1 217 ? -13.288 -9.022 5.463 1.00 88.00 217 GLN A O 1
ATOM 1783 N N . LYS A 1 218 ? -11.678 -10.439 6.153 1.00 88.50 218 LYS A N 1
ATOM 1784 C CA . LYS A 1 218 ? -11.142 -9.547 7.185 1.00 88.50 218 LYS A CA 1
ATOM 1785 C C . LYS A 1 218 ? -10.601 -8.250 6.580 1.00 88.50 218 LYS A C 1
ATOM 1787 O O . LYS A 1 218 ? -10.873 -7.179 7.107 1.00 88.50 218 LYS A O 1
ATOM 1792 N N . TYR A 1 219 ? -9.893 -8.325 5.460 1.00 84.06 219 TYR A N 1
ATOM 1793 C CA . TYR A 1 219 ? -9.387 -7.147 4.760 1.00 84.06 219 TYR A CA 1
ATOM 1794 C C . TYR A 1 219 ? -10.515 -6.230 4.265 1.00 84.06 219 TYR A C 1
ATOM 1796 O O . TYR A 1 219 ? -10.472 -5.024 4.499 1.00 84.06 219 TYR A O 1
ATOM 1804 N N . CYS A 1 220 ? -11.579 -6.788 3.679 1.00 84.56 220 CYS A N 1
ATOM 1805 C CA . CYS A 1 220 ? -12.758 -6.013 3.281 1.00 84.56 220 CYS A CA 1
ATOM 1806 C C . CYS A 1 220 ? -13.452 -5.360 4.488 1.00 84.56 220 CYS A C 1
ATOM 1808 O O . CYS A 1 220 ? -13.886 -4.211 4.410 1.00 84.56 220 CYS A O 1
ATOM 1810 N N . TYR A 1 221 ? -13.520 -6.057 5.626 1.00 87.19 221 TYR A N 1
ATOM 1811 C CA . TYR A 1 221 ? -14.013 -5.483 6.878 1.00 87.19 221 TYR A CA 1
ATOM 1812 C C . TYR A 1 221 ? -13.126 -4.329 7.372 1.00 87.19 221 TYR A C 1
ATOM 1814 O O . TYR A 1 221 ? -13.639 -3.272 7.750 1.00 87.19 221 TYR A O 1
ATOM 1822 N N . ASP A 1 222 ? -11.804 -4.502 7.333 1.00 82.94 222 ASP A N 1
ATOM 1823 C CA . ASP A 1 222 ? -10.834 -3.495 7.761 1.00 82.94 222 ASP A CA 1
ATOM 1824 C C . ASP A 1 222 ? -10.897 -2.248 6.856 1.00 82.94 222 ASP A C 1
ATOM 1826 O O . ASP A 1 222 ? -10.825 -1.125 7.366 1.00 82.94 222 ASP A O 1
ATOM 1830 N N . ILE A 1 223 ? -11.135 -2.410 5.544 1.00 81.00 223 ILE A N 1
ATOM 1831 C CA . ILE A 1 223 ? -11.395 -1.295 4.618 1.00 81.00 223 ILE A CA 1
ATOM 1832 C C . ILE A 1 223 ? -12.561 -0.442 5.113 1.00 81.00 223 ILE A C 1
ATOM 1834 O O . ILE A 1 223 ? -12.431 0.777 5.118 1.00 81.00 223 ILE A O 1
ATOM 1838 N N . VAL A 1 224 ? -13.679 -1.028 5.541 1.00 82.69 224 VAL A N 1
ATOM 1839 C CA . VAL A 1 224 ? -14.861 -0.256 5.968 1.00 82.69 224 VAL A CA 1
ATOM 1840 C C . VAL A 1 224 ? -14.646 0.414 7.323 1.00 82.69 224 VAL A C 1
ATOM 1842 O O . VAL A 1 224 ? -15.003 1.578 7.498 1.00 82.69 224 VAL A O 1
ATOM 1845 N N . ASN A 1 225 ? -14.058 -0.313 8.273 1.00 78.81 225 ASN A N 1
ATOM 1846 C CA . ASN A 1 225 ? -14.141 0.034 9.694 1.00 78.81 225 ASN A CA 1
ATOM 1847 C C . ASN A 1 225 ? -12.887 0.692 10.268 1.00 78.81 225 ASN A C 1
ATOM 1849 O O . ASN A 1 225 ? -12.911 1.176 11.398 1.00 78.81 225 ASN A O 1
ATOM 1853 N N . THR A 1 226 ? -11.781 0.714 9.527 1.00 76.75 226 THR A N 1
ATOM 1854 C CA . THR A 1 226 ? -10.504 1.210 10.050 1.00 76.75 226 THR A CA 1
ATOM 1855 C C . THR A 1 226 ? -9.903 2.286 9.155 1.00 76.75 226 THR A C 1
ATOM 1857 O O . THR A 1 226 ? -10.377 2.541 8.054 1.00 76.75 226 THR A O 1
ATOM 1860 N N . ALA A 1 227 ? -8.832 2.923 9.626 1.00 66.06 227 ALA A N 1
ATOM 1861 C CA . ALA A 1 227 ? -7.957 3.757 8.806 1.00 66.06 227 ALA A CA 1
ATOM 1862 C C . ALA A 1 227 ? -6.847 2.922 8.134 1.00 66.06 227 ALA A C 1
ATOM 1864 O O . ALA A 1 227 ? -5.792 3.462 7.806 1.00 66.06 227 ALA A O 1
ATOM 1865 N N . ALA A 1 228 ? -7.027 1.601 7.986 1.00 60.06 228 ALA A N 1
ATOM 1866 C CA . ALA A 1 228 ? -6.065 0.772 7.272 1.00 60.06 228 ALA A CA 1
ATOM 1867 C C . ALA A 1 228 ? -5.839 1.366 5.880 1.00 60.06 228 ALA A C 1
ATOM 1869 O O . ALA A 1 228 ? -6.792 1.782 5.205 1.00 60.06 228 ALA A O 1
ATOM 1870 N N . TRP A 1 229 ? -4.556 1.486 5.535 1.00 54.00 229 TRP A N 1
ATOM 1871 C CA . TRP A 1 229 ? -4.098 2.133 4.318 1.00 54.00 229 TRP A CA 1
ATOM 1872 C C . TRP A 1 229 ? -4.719 1.436 3.117 1.00 54.00 229 TRP A C 1
ATOM 1874 O O . TRP A 1 229 ? -4.560 0.227 2.954 1.00 54.00 229 TRP A O 1
ATOM 1884 N N . GLY A 1 230 ? -5.421 2.225 2.304 1.00 51.25 230 GLY A N 1
ATOM 1885 C CA . GLY A 1 230 ? -5.840 1.774 0.994 1.00 51.25 230 GLY A CA 1
ATOM 1886 C C . GLY A 1 230 ? -4.607 1.600 0.114 1.00 51.25 230 GLY A C 1
ATOM 1887 O O . GLY A 1 230 ? -3.765 2.499 0.057 1.00 51.25 230 GLY A O 1
ATOM 1888 N N . GLY A 1 231 ? -4.456 0.427 -0.485 1.00 52.22 231 GLY A N 1
ATOM 1889 C CA . GLY A 1 231 ? -3.407 0.157 -1.456 1.00 52.22 231 GLY A CA 1
ATOM 1890 C C . GLY A 1 231 ? -3.755 0.711 -2.841 1.00 52.22 231 GLY A C 1
ATOM 1891 O O . GLY A 1 231 ? -4.533 1.643 -3.015 1.00 52.22 231 GLY A O 1
ATOM 1892 N N . GLN A 1 232 ? -3.147 0.126 -3.870 1.00 44.97 232 GLN A N 1
ATOM 1893 C CA . GLN A 1 232 ? -3.426 0.443 -5.276 1.00 44.97 232 GLN A CA 1
ATOM 1894 C C . GLN A 1 232 ? -4.711 -0.244 -5.797 1.00 44.97 232 GLN A C 1
ATOM 1896 O O . GLN A 1 232 ? -5.096 -0.047 -6.949 1.00 44.97 232 GLN A O 1
ATOM 1901 N N . LEU A 1 233 ? -5.371 -1.066 -4.974 1.00 49.41 233 LEU A N 1
ATOM 1902 C CA . LEU A 1 233 ? -6.468 -1.958 -5.375 1.00 49.41 233 LEU A CA 1
ATOM 1903 C C . LEU A 1 233 ? -7.831 -1.259 -5.393 1.00 49.41 233 LEU A C 1
ATOM 1905 O O . LEU A 1 233 ? -8.703 -1.603 -6.184 1.00 49.41 233 LEU A O 1
ATOM 1909 N N . GLU A 1 234 ? -7.985 -0.218 -4.589 1.00 52.78 234 GLU A N 1
ATOM 1910 C CA . GLU A 1 234 ? -9.227 0.503 -4.323 1.00 52.78 234 GLU A CA 1
ATOM 1911 C C . GLU A 1 234 ? -9.636 1.454 -5.467 1.00 52.78 234 GLU A C 1
ATOM 1913 O O . GLU A 1 234 ? -10.684 2.096 -5.408 1.00 52.78 234 GLU A O 1
ATOM 1918 N N . PHE A 1 235 ? -8.825 1.544 -6.527 1.00 50.09 235 PHE A N 1
ATOM 1919 C CA . PHE A 1 235 ? -9.012 2.466 -7.652 1.00 50.09 235 PHE A CA 1
ATOM 1920 C C . PHE A 1 235 ? -9.537 1.828 -8.941 1.00 50.09 235 PHE A C 1
ATOM 1922 O O . PHE A 1 235 ? -9.798 2.558 -9.897 1.00 50.09 235 PHE A O 1
ATOM 1929 N N . GLN A 1 236 ? -9.696 0.504 -9.010 1.00 49.81 236 GLN A N 1
ATOM 1930 C CA . GLN A 1 236 ? -9.946 -0.156 -10.299 1.00 49.81 236 GLN A CA 1
ATOM 1931 C C . GLN A 1 236 ? -11.361 0.076 -10.870 1.00 49.81 236 GLN A C 1
ATOM 1933 O O . GLN A 1 236 ? -11.517 -0.011 -12.084 1.00 49.81 236 GLN A O 1
ATOM 1938 N N . ASP A 1 237 ? -12.351 0.487 -10.057 1.00 48.03 237 ASP A N 1
ATOM 1939 C CA . ASP A 1 237 ? -13.753 0.618 -10.510 1.00 48.03 237 ASP A CA 1
ATOM 1940 C C . ASP A 1 237 ? -14.494 1.922 -10.158 1.00 48.03 237 ASP A C 1
ATOM 1942 O O . ASP A 1 237 ? -15.711 2.049 -10.347 1.00 48.03 237 ASP A O 1
ATOM 1946 N N . LEU A 1 238 ? -13.777 2.972 -9.748 1.00 42.84 238 LEU A N 1
ATOM 1947 C CA . LEU A 1 238 ? -14.362 4.312 -9.807 1.00 42.84 238 LEU A CA 1
ATOM 1948 C C . LEU A 1 238 ? -14.527 4.692 -11.287 1.00 42.84 238 LEU A C 1
ATOM 1950 O O . LEU A 1 238 ? -13.543 4.846 -12.006 1.00 42.84 238 LEU A O 1
ATOM 1954 N N . LYS A 1 239 ? -15.773 4.886 -11.753 1.00 44.69 239 LYS A N 1
ATOM 1955 C CA . LYS A 1 239 ? -16.089 5.413 -13.101 1.00 44.69 239 LYS A CA 1
ATOM 1956 C C . LYS A 1 239 ? -15.708 6.897 -13.226 1.00 44.69 239 LYS A C 1
ATOM 1958 O O . LYS A 1 239 ? -16.553 7.757 -13.481 1.00 44.69 239 LYS A O 1
ATOM 1963 N N . LEU A 1 240 ? -14.433 7.204 -13.019 1.00 41.25 240 LEU A N 1
ATOM 1964 C CA . LEU A 1 240 ? -13.818 8.496 -13.277 1.00 41.25 240 LEU A CA 1
ATOM 1965 C C . LEU A 1 240 ? -13.805 8.693 -14.792 1.00 41.25 240 LEU A C 1
ATOM 1967 O O . LEU A 1 240 ? -13.249 7.884 -15.531 1.00 41.25 240 LEU A O 1
ATOM 1971 N N . ARG A 1 241 ? -14.469 9.746 -15.279 1.00 45.50 241 ARG A N 1
ATOM 1972 C CA . ARG A 1 241 ? -14.487 10.041 -16.721 1.00 45.50 241 ARG A CA 1
ATOM 1973 C C . ARG A 1 241 ? -13.125 10.506 -17.235 1.00 45.50 241 ARG A C 1
ATOM 1975 O O . ARG A 1 241 ? -12.847 10.295 -18.407 1.00 45.50 241 ARG A O 1
ATOM 1982 N N . GLU A 1 242 ? -12.292 11.086 -16.371 1.00 38.41 242 GLU A N 1
ATOM 1983 C CA . GLU A 1 242 ? -10.900 11.422 -16.669 1.00 38.41 242 GLU A CA 1
ATOM 1984 C C . GLU A 1 242 ? -10.035 11.180 -15.428 1.00 38.41 242 GLU A C 1
ATOM 1986 O O . GLU A 1 242 ? -10.305 11.711 -14.351 1.00 38.41 242 GLU A O 1
ATOM 1991 N N . PHE A 1 243 ? -9.007 10.353 -15.600 1.00 35.44 243 PHE A N 1
ATOM 1992 C CA . PHE A 1 243 ? -7.961 10.070 -14.628 1.00 35.44 243 PHE A CA 1
ATOM 1993 C C . PHE A 1 243 ? -6.654 10.572 -15.239 1.00 35.44 243 PHE A C 1
ATOM 1995 O O . PHE A 1 243 ? -6.183 10.017 -16.233 1.00 35.44 243 PHE A O 1
ATOM 2002 N N . TYR A 1 244 ? -6.075 11.639 -14.688 1.00 40.91 244 TYR A N 1
ATOM 2003 C CA . TYR A 1 244 ? -4.710 12.022 -15.036 1.00 40.91 244 TYR A CA 1
ATOM 2004 C C . TYR A 1 244 ? -3.761 11.147 -14.225 1.00 40.91 244 TYR A C 1
ATOM 2006 O O . TYR A 1 244 ? -3.245 11.549 -13.188 1.00 40.91 244 TYR A O 1
ATOM 2014 N N . CYS A 1 245 ? -3.544 9.925 -14.707 1.00 40.81 245 CYS A N 1
ATOM 2015 C CA . CYS A 1 245 ? -2.336 9.202 -14.355 1.00 40.81 245 CYS A CA 1
ATOM 2016 C C . CYS A 1 245 ? -1.146 10.031 -14.853 1.00 40.81 245 CYS A C 1
ATOM 2018 O O . CYS A 1 245 ? -1.121 10.432 -16.023 1.00 40.81 245 CYS A O 1
ATOM 2020 N N . GLU A 1 246 ? -0.143 10.262 -14.003 1.00 45.41 246 GLU A N 1
ATOM 2021 C CA . GLU A 1 246 ? 1.204 10.486 -14.520 1.00 45.41 246 GLU A CA 1
ATOM 2022 C C . GLU A 1 246 ? 1.465 9.354 -15.506 1.00 45.41 246 GLU A C 1
ATOM 2024 O O . GLU A 1 246 ? 1.346 8.177 -15.157 1.00 45.41 246 GLU A O 1
ATOM 2029 N N . GLY A 1 247 ? 1.634 9.713 -16.778 1.00 40.31 247 GLY A N 1
ATOM 2030 C CA . GLY A 1 247 ? 1.655 8.734 -17.847 1.00 40.31 247 GLY A CA 1
ATOM 2031 C C . GLY A 1 247 ? 2.733 7.718 -17.535 1.00 40.31 247 GLY A C 1
ATOM 2032 O O . GLY A 1 247 ? 3.911 8.057 -17.586 1.00 40.31 247 GLY A O 1
ATOM 2033 N N . ASN A 1 248 ? 2.336 6.483 -17.225 1.00 42.81 248 ASN A N 1
ATOM 2034 C CA . ASN A 1 248 ? 3.270 5.377 -17.240 1.00 42.81 248 ASN A CA 1
ATOM 2035 C C . ASN A 1 248 ? 3.877 5.379 -18.654 1.00 42.81 248 ASN A C 1
ATOM 2037 O O . ASN A 1 248 ? 3.135 5.191 -19.631 1.00 42.81 248 ASN A O 1
ATOM 2041 N N . PRO A 1 249 ? 5.189 5.619 -18.799 1.00 49.06 249 PRO A N 1
ATOM 2042 C CA . PRO A 1 249 ? 5.820 5.691 -20.109 1.00 49.06 249 PRO A CA 1
ATOM 2043 C C . PRO A 1 249 ? 5.737 4.357 -20.869 1.00 49.06 249 PRO A C 1
ATOM 2045 O O . PRO A 1 249 ? 6.010 4.328 -22.061 1.00 49.06 249 PRO A O 1
ATOM 2048 N N . LEU A 1 250 ? 5.300 3.273 -20.214 1.00 43.16 250 LEU A N 1
ATOM 2049 C CA . LEU A 1 250 ? 5.006 1.981 -20.833 1.00 43.16 250 LEU A CA 1
ATOM 2050 C C . LEU A 1 250 ? 3.613 1.904 -21.493 1.00 43.16 250 LEU A C 1
ATOM 2052 O O . LEU A 1 250 ? 3.412 1.056 -22.359 1.00 43.16 250 LEU A O 1
ATOM 2056 N N . PHE A 1 251 ? 2.647 2.758 -21.115 1.00 42.31 251 PHE A N 1
ATOM 2057 C CA . PHE A 1 251 ? 1.297 2.786 -21.719 1.00 42.31 251 PHE A CA 1
ATOM 2058 C C . PHE A 1 251 ? 1.158 3.811 -22.843 1.00 42.31 251 PHE A C 1
ATOM 2060 O O . PHE A 1 251 ? 0.315 3.660 -23.730 1.00 42.31 251 PHE A O 1
ATOM 2067 N N . LEU A 1 252 ? 2.016 4.830 -22.862 1.00 46.53 252 LEU A N 1
ATOM 2068 C CA . LEU A 1 252 ? 2.247 5.583 -24.082 1.00 46.53 252 LEU A CA 1
ATOM 2069 C C . LEU A 1 252 ? 3.070 4.673 -24.996 1.00 46.53 252 LEU A C 1
ATOM 2071 O O . LEU A 1 252 ? 4.254 4.477 -24.760 1.00 46.53 252 LEU A O 1
ATOM 2075 N N . GLN A 1 253 ? 2.475 4.151 -26.071 1.00 47.69 253 GLN A N 1
ATOM 2076 C CA . GLN A 1 253 ? 3.209 3.519 -27.182 1.00 47.69 253 GLN A CA 1
ATOM 2077 C C . GLN A 1 253 ? 4.080 4.549 -27.941 1.00 47.69 253 GLN A C 1
ATOM 2079 O O . GLN A 1 253 ? 4.100 4.593 -29.170 1.00 47.69 253 GLN A O 1
ATOM 2084 N N . ARG A 1 254 ? 4.760 5.448 -27.225 1.00 48.66 254 ARG A N 1
ATOM 2085 C CA . ARG A 1 254 ? 5.753 6.369 -27.754 1.00 48.66 254 ARG A CA 1
ATOM 2086 C C . ARG A 1 254 ? 7.112 5.717 -27.521 1.00 48.66 254 ARG A C 1
ATOM 2088 O O . ARG A 1 254 ? 7.610 5.781 -26.402 1.00 48.66 254 ARG A O 1
ATOM 2095 N N . PRO A 1 255 ? 7.694 5.056 -28.534 1.00 51.88 255 PRO A N 1
ATOM 2096 C CA . PRO A 1 255 ? 9.018 4.480 -28.388 1.00 51.88 255 PRO A CA 1
ATOM 2097 C C . PRO A 1 255 ? 10.023 5.593 -28.075 1.00 51.88 255 PRO A C 1
ATOM 2099 O O . PRO A 1 255 ? 10.214 6.509 -28.876 1.00 51.88 255 PRO A O 1
ATOM 2102 N N . GLU A 1 256 ? 10.667 5.504 -26.914 1.00 50.91 256 GLU A N 1
ATOM 2103 C CA . GLU A 1 256 ? 11.912 6.218 -26.633 1.00 50.91 256 GLU A CA 1
ATOM 2104 C C . GLU A 1 256 ? 12.969 5.698 -27.615 1.00 50.91 256 GLU A C 1
ATOM 2106 O O . GLU A 1 256 ? 13.371 4.530 -27.581 1.00 50.91 256 GLU A O 1
ATOM 2111 N N . ILE A 1 257 ? 13.373 6.546 -28.561 1.00 56.34 257 ILE A N 1
ATOM 2112 C CA . ILE A 1 257 ? 14.378 6.187 -29.559 1.00 56.34 257 ILE A CA 1
ATOM 2113 C C . ILE A 1 257 ? 15.747 6.375 -28.910 1.00 56.34 257 ILE A C 1
ATOM 2115 O O . ILE A 1 257 ? 16.276 7.487 -28.846 1.00 56.34 257 ILE A O 1
ATOM 2119 N N . ALA A 1 258 ? 16.330 5.275 -28.433 1.00 57.06 258 ALA A N 1
ATOM 2120 C CA . ALA A 1 258 ? 17.697 5.268 -27.930 1.00 57.06 258 ALA A CA 1
ATOM 2121 C C . ALA A 1 258 ? 18.655 5.825 -28.999 1.00 57.06 258 ALA A C 1
ATOM 2123 O O . ALA A 1 258 ? 18.663 5.373 -30.146 1.00 57.06 258 ALA A O 1
ATOM 2124 N N . LYS A 1 259 ? 19.477 6.816 -28.628 1.00 60.97 259 LYS A N 1
ATOM 2125 C CA . LYS A 1 259 ? 20.501 7.369 -29.523 1.00 60.97 259 LYS A CA 1
ATOM 2126 C C . LYS A 1 259 ? 21.523 6.277 -29.837 1.00 60.97 259 LYS A C 1
ATOM 2128 O O . LYS A 1 259 ? 22.285 5.867 -28.964 1.00 60.97 259 LYS A O 1
ATOM 2133 N N . HIS A 1 260 ? 21.537 5.813 -31.083 1.00 58.66 260 HIS A N 1
ATOM 2134 C CA . HIS A 1 260 ? 22.518 4.846 -31.558 1.00 58.66 260 HIS A CA 1
ATOM 2135 C C . HIS A 1 260 ? 23.921 5.455 -31.494 1.00 58.66 260 HIS A C 1
ATOM 2137 O O . HIS A 1 260 ? 24.231 6.391 -32.228 1.00 58.66 260 HIS A O 1
ATOM 2143 N N . GLN A 1 261 ? 24.772 4.922 -30.621 1.00 57.34 261 GLN A N 1
ATOM 2144 C CA . GLN A 1 261 ? 26.211 5.133 -30.713 1.00 57.34 261 GLN A CA 1
ATOM 2145 C C . GLN A 1 261 ? 26.799 3.982 -31.530 1.00 57.34 261 GLN A C 1
ATOM 2147 O O . GLN A 1 261 ? 26.543 2.809 -31.246 1.00 57.34 261 GLN A O 1
ATOM 2152 N N . GLU A 1 262 ? 27.550 4.308 -32.580 1.00 56.94 262 GLU A N 1
ATOM 2153 C CA . GLU A 1 262 ? 28.356 3.315 -33.282 1.00 56.94 262 GLU A CA 1
ATOM 2154 C C . GLU A 1 262 ? 29.475 2.856 -32.345 1.00 56.94 262 GLU A C 1
ATOM 2156 O O . GLU A 1 262 ? 30.443 3.574 -32.096 1.00 56.94 262 GLU A O 1
ATOM 2161 N N . ASN A 1 263 ? 29.324 1.662 -31.776 1.00 62.53 263 ASN A N 1
ATOM 2162 C CA . ASN A 1 263 ? 30.326 1.124 -30.868 1.00 62.53 263 ASN A CA 1
ATOM 2163 C C . ASN A 1 263 ? 31.505 0.561 -31.662 1.00 62.53 263 ASN A C 1
ATOM 2165 O O . ASN A 1 263 ? 31.356 -0.379 -32.445 1.00 62.53 263 ASN A O 1
ATOM 2169 N N . ILE A 1 264 ? 32.690 1.103 -31.395 1.00 68.44 264 ILE A N 1
ATOM 2170 C CA . ILE A 1 264 ? 33.961 0.555 -31.862 1.00 68.44 264 ILE A CA 1
ATOM 2171 C C . ILE A 1 264 ? 34.244 -0.714 -31.047 1.00 68.44 264 ILE A C 1
ATOM 2173 O O . ILE A 1 264 ? 34.318 -0.670 -29.818 1.00 68.44 264 ILE A O 1
ATOM 2177 N N . TRP A 1 265 ? 34.369 -1.862 -31.714 1.00 71.19 265 TRP A N 1
ATOM 2178 C CA . TRP A 1 265 ? 34.756 -3.108 -31.051 1.00 71.19 265 TRP A CA 1
ATOM 2179 C C . TRP A 1 265 ? 36.201 -3.035 -30.554 1.00 71.19 265 TRP A C 1
ATOM 2181 O O . TRP A 1 265 ? 37.070 -2.463 -31.213 1.00 71.19 265 TRP A O 1
ATOM 2191 N N . SER A 1 266 ? 36.480 -3.666 -29.413 1.00 78.69 266 SER A N 1
ATOM 2192 C CA . SER A 1 266 ? 37.861 -3.843 -28.970 1.00 78.69 266 SER A CA 1
ATOM 2193 C C . SER A 1 266 ? 38.623 -4.727 -29.963 1.00 78.69 266 SER A C 1
ATOM 2195 O O . SER A 1 266 ? 38.045 -5.605 -30.610 1.00 78.69 266 SER A O 1
ATOM 2197 N N . LEU A 1 267 ? 39.944 -4.549 -30.050 1.00 73.25 267 LEU A N 1
ATOM 2198 C CA . LEU A 1 267 ? 40.796 -5.435 -30.851 1.00 73.25 267 LEU A CA 1
ATOM 2199 C C . LEU A 1 267 ? 40.635 -6.905 -30.438 1.00 73.25 267 LEU A C 1
ATOM 2201 O O . LEU A 1 267 ? 40.655 -7.786 -31.294 1.00 73.25 267 LEU A O 1
ATOM 2205 N N . GLN A 1 268 ? 40.413 -7.165 -29.146 1.00 77.44 268 GLN A N 1
ATOM 2206 C CA . GLN A 1 268 ? 40.143 -8.502 -28.622 1.00 77.44 268 GLN A CA 1
ATOM 2207 C C . GLN A 1 268 ? 38.856 -9.095 -29.210 1.00 77.44 268 GLN A C 1
ATOM 2209 O O . GLN A 1 268 ? 38.861 -10.240 -29.658 1.00 77.44 268 GLN A O 1
ATOM 2214 N N . GLU A 1 269 ? 37.770 -8.323 -29.257 1.00 81.19 269 GLU A N 1
ATOM 2215 C CA . GLU A 1 269 ? 36.488 -8.748 -29.824 1.00 81.19 269 GLU A CA 1
ATOM 2216 C C . GLU A 1 269 ? 36.592 -8.981 -31.342 1.00 81.19 269 GLU A C 1
ATOM 2218 O O . GLU A 1 269 ? 36.140 -10.013 -31.837 1.00 81.19 269 GLU A O 1
ATOM 2223 N N . ILE A 1 270 ? 37.244 -8.069 -32.075 1.00 78.56 270 ILE A N 1
ATOM 2224 C CA . ILE A 1 270 ? 37.471 -8.191 -33.528 1.00 78.56 270 ILE A CA 1
ATOM 2225 C C . ILE A 1 270 ? 38.265 -9.462 -33.843 1.00 78.56 270 ILE A C 1
ATOM 2227 O O . ILE A 1 270 ? 37.851 -10.272 -34.674 1.00 78.56 270 ILE A O 1
ATOM 2231 N N . THR A 1 271 ? 39.389 -9.652 -33.149 1.00 77.88 271 THR A N 1
ATOM 2232 C CA . THR A 1 271 ? 40.289 -10.792 -33.362 1.00 77.88 271 THR A CA 1
ATOM 2233 C C . THR A 1 271 ? 39.585 -12.101 -33.030 1.00 77.88 271 THR A C 1
ATOM 2235 O O . THR A 1 271 ? 39.636 -13.048 -33.810 1.00 77.88 271 THR A O 1
ATOM 2238 N N . SER A 1 272 ? 38.856 -12.148 -31.914 1.00 79.56 272 SER A N 1
ATOM 2239 C CA . SER A 1 272 ? 38.147 -13.358 -31.494 1.00 79.56 272 SER A CA 1
ATOM 2240 C C . SER A 1 272 ? 37.040 -13.745 -32.466 1.00 79.56 272 SER A C 1
ATOM 2242 O O . SER A 1 272 ? 36.896 -14.922 -32.784 1.00 79.56 272 SER A O 1
ATOM 2244 N N . ARG A 1 273 ? 36.293 -12.771 -33.003 1.00 83.69 273 ARG A N 1
ATOM 2245 C CA . ARG A 1 273 ? 35.292 -13.036 -34.046 1.00 83.69 273 ARG A CA 1
ATOM 2246 C C . ARG A 1 273 ? 35.924 -13.604 -35.303 1.00 83.69 273 ARG A C 1
ATOM 2248 O O . ARG A 1 273 ? 35.393 -14.562 -35.846 1.00 83.69 273 ARG A O 1
ATOM 2255 N N . PHE A 1 274 ? 37.036 -13.037 -35.760 1.00 80.25 274 PHE A N 1
ATOM 2256 C CA . PHE A 1 274 ? 37.729 -13.545 -36.940 1.00 80.25 274 PHE A CA 1
ATOM 2257 C C . PHE A 1 274 ? 38.215 -14.983 -36.726 1.00 80.25 274 PHE A C 1
ATOM 2259 O O . PHE A 1 274 ? 37.973 -15.851 -37.558 1.00 80.25 274 PHE A O 1
ATOM 2266 N N . VAL A 1 275 ? 38.833 -15.264 -35.581 1.00 78.25 275 VAL A N 1
ATOM 2267 C CA . VAL A 1 275 ? 39.364 -16.599 -35.293 1.00 78.25 275 VAL A CA 1
ATOM 2268 C C . VAL A 1 275 ? 38.247 -17.636 -35.132 1.00 78.25 275 VAL A C 1
ATOM 2270 O O . VAL A 1 275 ? 38.281 -18.675 -35.785 1.00 78.25 275 VAL A O 1
ATOM 2273 N N . ILE A 1 276 ? 37.237 -17.347 -34.309 1.00 78.19 276 ILE A N 1
ATOM 2274 C CA . ILE A 1 276 ? 36.205 -18.324 -33.928 1.00 78.19 276 ILE A CA 1
ATOM 2275 C C . ILE A 1 276 ? 35.156 -18.505 -35.026 1.00 78.19 276 ILE A C 1
ATOM 2277 O O . ILE A 1 276 ? 34.689 -19.616 -35.237 1.00 78.19 276 ILE A O 1
ATOM 2281 N N . ASN A 1 277 ? 34.766 -17.433 -35.714 1.00 81.44 277 ASN A N 1
ATOM 2282 C CA . ASN A 1 277 ? 33.705 -17.522 -36.713 1.00 81.44 277 ASN A CA 1
ATOM 2283 C C . ASN A 1 277 ? 34.238 -17.744 -38.125 1.00 81.44 277 ASN A C 1
ATOM 2285 O O . ASN A 1 277 ? 33.589 -18.402 -38.916 1.00 81.44 277 ASN A O 1
ATOM 2289 N N . HIS A 1 278 ? 35.398 -17.183 -38.475 1.00 75.38 278 HIS A N 1
ATOM 2290 C CA . HIS A 1 278 ? 35.884 -17.244 -39.854 1.00 75.38 278 HIS A CA 1
ATOM 2291 C C . HIS A 1 278 ? 36.988 -18.283 -40.035 1.00 75.38 278 HIS A C 1
ATOM 2293 O O . HIS A 1 278 ? 36.946 -19.077 -40.970 1.00 75.38 278 HIS A O 1
ATOM 2299 N N . LEU A 1 279 ? 37.992 -18.309 -39.156 1.00 71.56 279 LEU A N 1
ATOM 2300 C CA . LEU A 1 279 ? 39.102 -19.247 -39.314 1.00 71.56 279 LEU A CA 1
ATOM 2301 C C . LEU A 1 279 ? 38.735 -20.675 -38.895 1.00 71.56 279 LEU A C 1
ATOM 2303 O O . LEU A 1 279 ? 39.128 -21.604 -39.590 1.00 71.56 279 LEU A O 1
ATOM 2307 N N . ALA A 1 280 ? 37.972 -20.862 -37.815 1.00 69.56 280 ALA A N 1
ATOM 2308 C CA . ALA A 1 280 ? 37.552 -22.192 -37.363 1.00 69.56 280 ALA A CA 1
ATOM 2309 C C . ALA A 1 280 ? 36.614 -22.903 -38.354 1.00 69.56 280 ALA A C 1
ATOM 2311 O O . ALA A 1 280 ? 36.739 -24.109 -38.551 1.00 69.56 280 ALA A O 1
ATOM 2312 N N . GLU A 1 281 ? 35.721 -22.162 -39.022 1.00 74.81 281 GLU A N 1
ATOM 2313 C CA . GLU A 1 281 ? 34.881 -22.707 -40.101 1.00 74.81 281 GLU A CA 1
ATOM 2314 C C . GLU A 1 281 ? 35.731 -23.214 -41.279 1.00 74.81 281 GLU A C 1
ATOM 2316 O O . GLU A 1 281 ? 35.410 -24.230 -41.893 1.00 74.81 281 GLU A O 1
ATOM 2321 N N . ASN A 1 282 ? 36.847 -22.538 -41.567 1.00 76.19 282 ASN A N 1
ATOM 2322 C CA . ASN A 1 282 ? 37.742 -22.871 -42.676 1.00 76.19 282 ASN A CA 1
ATOM 2323 C C . ASN A 1 282 ? 38.860 -23.861 -42.301 1.00 76.19 282 ASN A C 1
ATOM 2325 O O . ASN A 1 282 ? 39.487 -24.444 -43.186 1.00 76.19 282 ASN A O 1
ATOM 2329 N N . ASN A 1 283 ? 39.144 -24.047 -41.010 1.00 77.12 283 ASN A N 1
ATOM 2330 C CA . ASN A 1 283 ? 40.176 -24.952 -40.517 1.00 77.12 283 ASN A CA 1
ATOM 2331 C C . ASN A 1 283 ? 39.747 -25.606 -39.188 1.00 77.12 283 ASN A C 1
ATOM 2333 O O . ASN A 1 283 ? 39.974 -25.033 -38.117 1.00 77.12 283 ASN A O 1
ATOM 2337 N N . PRO A 1 284 ? 39.187 -26.829 -39.240 1.00 73.75 284 PRO A N 1
ATOM 2338 C CA . PRO A 1 284 ? 38.684 -27.535 -38.061 1.00 73.75 284 PRO A CA 1
ATOM 2339 C C . PRO A 1 284 ? 39.734 -27.772 -36.965 1.00 73.75 284 PRO A C 1
ATOM 2341 O O . PRO A 1 284 ? 39.402 -27.754 -35.784 1.00 73.75 284 PRO A O 1
ATOM 2344 N N . PHE A 1 285 ? 41.012 -27.921 -37.334 1.00 78.62 285 PHE A N 1
ATOM 2345 C CA . PHE A 1 285 ? 42.108 -28.177 -36.390 1.00 78.62 285 PHE A CA 1
ATOM 2346 C C . PHE A 1 285 ? 42.477 -26.958 -35.541 1.00 78.62 285 PHE A C 1
ATOM 2348 O O . PHE A 1 285 ? 43.172 -27.082 -34.533 1.00 78.62 285 PHE A O 1
ATOM 2355 N N . LEU A 1 286 ? 42.045 -25.764 -35.953 1.00 75.38 286 LEU A N 1
ATOM 2356 C CA . LEU A 1 286 ? 42.362 -24.533 -35.246 1.00 75.38 286 LEU A CA 1
ATOM 2357 C C . LEU A 1 286 ? 41.696 -24.497 -33.868 1.00 75.38 286 LEU A C 1
ATOM 2359 O O . LEU A 1 286 ? 42.329 -24.070 -32.908 1.00 75.38 286 LEU A O 1
ATOM 2363 N N . MET A 1 287 ? 40.458 -24.987 -33.755 1.00 70.94 287 MET A N 1
ATOM 2364 C CA . MET A 1 287 ? 39.746 -25.030 -32.474 1.00 70.94 287 MET A CA 1
ATOM 2365 C C . MET A 1 287 ? 40.429 -25.978 -31.491 1.00 70.94 287 MET A C 1
ATOM 2367 O O . MET A 1 287 ? 40.651 -25.594 -30.345 1.00 70.94 287 MET A O 1
ATOM 2371 N N . ASP A 1 288 ? 40.850 -27.152 -31.965 1.00 76.31 288 ASP A N 1
ATOM 2372 C CA . ASP A 1 288 ? 41.594 -28.117 -31.156 1.00 76.31 288 ASP A CA 1
ATOM 2373 C C . ASP A 1 288 ? 42.937 -27.533 -30.701 1.00 76.31 288 ASP A C 1
ATOM 2375 O O . ASP A 1 288 ? 43.306 -27.662 -29.538 1.00 76.31 288 ASP A O 1
ATOM 2379 N N . ALA A 1 289 ? 43.656 -26.831 -31.588 1.00 78.31 289 ALA A N 1
ATOM 2380 C CA . ALA A 1 289 ? 44.924 -26.172 -31.266 1.00 78.31 289 ALA A CA 1
ATOM 2381 C C . ALA A 1 289 ? 44.764 -25.044 -30.228 1.00 78.31 289 ALA A C 1
ATOM 2383 O O . ALA A 1 289 ? 45.641 -24.838 -29.388 1.00 78.31 289 ALA A O 1
ATOM 2384 N N . MET A 1 290 ? 43.638 -24.328 -30.249 1.00 73.56 290 MET A N 1
ATOM 2385 C CA . MET A 1 290 ? 43.338 -23.259 -29.294 1.00 73.56 290 MET A CA 1
ATOM 2386 C C . MET A 1 290 ? 43.089 -23.776 -27.868 1.00 73.56 290 MET A C 1
ATOM 2388 O O . MET A 1 290 ? 43.309 -23.027 -26.915 1.00 73.56 290 MET A O 1
ATOM 2392 N N . GLU A 1 291 ? 42.688 -25.040 -27.690 1.00 73.56 291 GLU A N 1
ATOM 2393 C CA . GLU A 1 291 ? 42.493 -25.637 -26.360 1.00 73.56 291 GLU A CA 1
ATOM 2394 C C . GLU A 1 291 ? 43.803 -25.858 -25.585 1.00 73.56 291 GLU A C 1
ATOM 2396 O O . GLU A 1 291 ? 43.777 -25.927 -24.352 1.00 73.56 291 GLU A O 1
ATOM 2401 N N . TRP A 1 292 ? 44.945 -25.914 -26.281 1.00 81.44 292 TRP A N 1
ATOM 2402 C CA . TRP A 1 292 ? 46.273 -26.108 -25.681 1.00 81.44 292 TRP A CA 1
ATOM 2403 C C . TRP A 1 292 ? 46.802 -24.864 -24.962 1.00 81.44 292 TRP A C 1
ATOM 2405 O O . TRP A 1 292 ? 47.719 -24.974 -24.149 1.00 81.44 292 TRP A O 1
ATOM 2415 N N . TYR A 1 293 ? 46.224 -23.692 -25.236 1.00 81.38 293 TYR A N 1
ATOM 2416 C CA . TYR A 1 293 ? 46.625 -22.418 -24.646 1.00 81.38 293 TYR A CA 1
ATOM 2417 C C . TYR A 1 293 ? 45.592 -21.982 -23.592 1.00 81.38 293 TYR A C 1
ATOM 2419 O O . TYR A 1 293 ? 44.474 -21.600 -23.957 1.00 81.38 293 TYR A O 1
ATOM 2427 N N . PRO A 1 294 ? 45.923 -22.025 -22.287 1.00 80.25 294 PRO A N 1
ATOM 2428 C CA . PRO A 1 294 ? 44.967 -21.784 -21.202 1.00 80.25 294 PRO A CA 1
ATOM 2429 C C . PRO A 1 294 ? 44.250 -20.430 -21.279 1.00 80.25 294 PRO A C 1
ATOM 2431 O O . PRO A 1 294 ? 43.050 -20.340 -21.014 1.00 80.25 294 PRO A O 1
ATOM 2434 N N . GLU A 1 295 ? 44.961 -19.376 -21.674 1.00 76.94 295 GLU A N 1
ATOM 2435 C CA . GLU A 1 295 ? 44.440 -18.014 -21.790 1.00 76.94 295 GLU A CA 1
ATOM 2436 C C . GLU A 1 295 ? 43.403 -17.914 -22.913 1.00 76.94 295 GLU A C 1
ATOM 2438 O O . GLU A 1 295 ? 42.325 -17.345 -22.737 1.00 76.94 295 GLU A O 1
ATOM 2443 N N . ILE A 1 296 ? 43.699 -18.530 -24.058 1.00 76.06 296 ILE A N 1
ATOM 2444 C CA . ILE A 1 296 ? 42.819 -18.569 -25.228 1.00 76.06 296 ILE A CA 1
ATOM 2445 C C . ILE A 1 296 ? 41.583 -19.425 -24.928 1.00 76.06 296 ILE A C 1
ATOM 2447 O O . ILE A 1 296 ? 40.456 -19.013 -25.212 1.00 76.06 296 ILE A O 1
ATOM 2451 N N . ARG A 1 297 ? 41.771 -20.573 -24.271 1.00 81.06 297 ARG A N 1
ATOM 2452 C CA . ARG A 1 297 ? 40.684 -21.440 -23.808 1.00 81.06 297 ARG A CA 1
ATOM 2453 C C . ARG A 1 297 ? 39.737 -20.718 -22.844 1.00 81.06 297 ARG A C 1
ATOM 2455 O O . ARG A 1 297 ? 38.523 -20.882 -22.952 1.00 81.06 297 ARG A O 1
ATOM 2462 N N . SER A 1 298 ? 40.271 -19.898 -21.938 1.00 81.12 298 SER A N 1
ATOM 2463 C CA . SER A 1 298 ? 39.481 -19.070 -21.013 1.00 81.12 298 SER A CA 1
ATOM 2464 C C . SER A 1 298 ? 38.655 -18.000 -21.738 1.00 81.12 298 SER A C 1
ATOM 2466 O O . SER A 1 298 ? 37.510 -17.740 -21.379 1.00 81.12 298 SER A O 1
ATOM 2468 N N . ILE A 1 299 ? 39.189 -17.407 -22.806 1.00 75.00 299 ILE A N 1
ATOM 2469 C CA . ILE A 1 299 ? 38.450 -16.440 -23.630 1.00 75.00 299 ILE A CA 1
ATOM 2470 C C . ILE A 1 299 ? 37.339 -17.142 -24.428 1.00 75.00 299 ILE A C 1
ATOM 2472 O O . ILE A 1 299 ? 36.200 -16.675 -24.467 1.00 75.00 299 ILE A O 1
ATOM 2476 N N . ILE A 1 300 ? 37.645 -18.295 -25.029 1.00 76.75 300 ILE A N 1
ATOM 2477 C CA . ILE A 1 300 ? 36.684 -19.102 -25.792 1.00 76.75 300 ILE A CA 1
ATOM 2478 C C . ILE A 1 300 ? 35.554 -19.632 -24.904 1.00 76.75 300 ILE A C 1
ATOM 2480 O O . ILE A 1 300 ? 34.421 -19.750 -25.373 1.00 76.75 300 ILE A O 1
ATOM 2484 N N . SER A 1 301 ? 35.819 -19.964 -23.640 1.00 81.94 301 SER A N 1
ATOM 2485 C CA . SER A 1 301 ? 34.779 -20.460 -22.729 1.00 81.94 301 SER A CA 1
ATOM 2486 C C . SER A 1 301 ? 33.738 -19.392 -22.378 1.00 81.94 301 SER A C 1
ATOM 2488 O O . SER A 1 301 ? 32.594 -19.731 -22.093 1.00 81.94 301 SER A O 1
ATOM 2490 N N . GLN A 1 302 ? 34.097 -18.108 -22.472 1.00 83.62 302 GLN A N 1
ATOM 2491 C CA . GLN A 1 302 ? 33.199 -16.974 -22.228 1.00 83.62 302 GLN A CA 1
ATOM 2492 C C . GLN A 1 302 ? 32.380 -16.563 -23.461 1.00 83.62 302 GLN A C 1
ATOM 2494 O O . GLN A 1 302 ? 31.602 -15.603 -23.396 1.00 83.62 302 GLN A O 1
ATOM 2499 N N . ARG A 1 303 ? 32.561 -17.257 -24.594 1.00 84.12 303 ARG A N 1
ATOM 2500 C CA . ARG A 1 303 ? 31.863 -16.941 -25.841 1.00 84.12 303 ARG A CA 1
ATOM 2501 C C . ARG A 1 303 ? 30.354 -17.098 -25.682 1.00 84.12 303 ARG A C 1
ATOM 2503 O O . ARG A 1 303 ? 29.861 -18.036 -25.061 1.00 84.12 303 ARG A O 1
ATOM 2510 N N . LYS A 1 304 ? 29.624 -16.192 -26.312 1.00 88.75 304 LYS A N 1
ATOM 2511 C CA . LYS A 1 304 ? 28.166 -16.180 -26.411 1.00 88.75 304 LYS A CA 1
ATOM 2512 C C . LYS A 1 304 ? 27.769 -16.276 -27.871 1.00 88.75 304 LYS A C 1
ATOM 2514 O O . LYS A 1 304 ? 28.535 -15.885 -28.749 1.00 88.75 304 LYS A O 1
ATOM 2519 N N . THR A 1 305 ? 26.561 -16.762 -28.115 1.00 89.38 305 THR A N 1
ATOM 2520 C CA . THR A 1 305 ? 25.997 -16.899 -29.459 1.00 89.38 305 THR A CA 1
ATOM 2521 C C . THR A 1 305 ? 24.967 -15.808 -29.697 1.00 89.38 305 THR A C 1
ATOM 2523 O O . THR A 1 305 ? 24.108 -15.561 -28.851 1.00 89.38 305 THR A O 1
ATOM 2526 N N . CYS A 1 306 ? 25.063 -15.125 -30.837 1.00 89.19 306 CYS A N 1
ATOM 2527 C CA . CYS A 1 306 ? 24.111 -14.082 -31.198 1.00 89.19 306 CYS A CA 1
ATOM 2528 C C . CYS A 1 306 ? 22.779 -14.711 -31.590 1.00 89.19 306 CYS A C 1
ATOM 2530 O O . CYS A 1 306 ? 22.734 -15.504 -32.526 1.00 89.19 306 CYS A O 1
ATOM 2532 N N . ALA A 1 307 ? 21.690 -14.292 -30.948 1.00 88.62 307 ALA A N 1
ATOM 2533 C CA . ALA A 1 307 ? 20.352 -14.789 -31.268 1.00 88.62 307 ALA A CA 1
ATOM 2534 C C . ALA A 1 307 ? 19.876 -14.423 -32.688 1.00 88.62 307 ALA A C 1
ATOM 2536 O O . ALA A 1 307 ? 18.938 -15.031 -33.189 1.00 88.62 307 ALA A O 1
ATOM 2537 N N . ILE A 1 308 ? 20.516 -13.440 -33.336 1.00 88.38 308 ILE A N 1
ATOM 2538 C CA . ILE A 1 308 ? 20.132 -12.970 -34.675 1.00 88.38 308 ILE A CA 1
ATOM 2539 C C . ILE A 1 308 ? 20.975 -13.621 -35.773 1.00 88.38 308 ILE A C 1
ATOM 2541 O O . ILE A 1 308 ? 20.433 -14.212 -36.697 1.00 88.38 308 ILE A O 1
ATOM 2545 N N . CYS A 1 309 ? 22.305 -13.511 -35.698 1.00 88.19 309 CYS A N 1
ATOM 2546 C CA . CYS A 1 309 ? 23.192 -14.000 -36.761 1.00 88.19 309 CYS A CA 1
ATOM 2547 C C . CYS A 1 309 ? 23.819 -15.372 -36.476 1.00 88.19 309 CYS A C 1
ATOM 2549 O O . CYS A 1 309 ? 24.535 -15.890 -37.328 1.00 88.19 309 CYS A O 1
ATOM 2551 N N . GLY A 1 310 ? 23.623 -15.938 -35.281 1.00 88.31 310 GLY A N 1
ATOM 2552 C CA . GLY A 1 310 ? 24.214 -17.219 -34.874 1.00 88.31 310 GLY A CA 1
ATOM 2553 C C . GLY A 1 310 ? 25.724 -17.183 -34.609 1.00 88.31 310 GLY A C 1
ATOM 2554 O O . GLY A 1 310 ? 26.294 -18.187 -34.203 1.00 88.31 310 GLY A O 1
ATOM 2555 N N . GLN A 1 311 ? 26.377 -16.037 -34.807 1.00 88.44 311 GLN A N 1
ATOM 2556 C CA . GLN A 1 311 ? 27.828 -15.894 -34.683 1.00 88.44 311 GLN A CA 1
ATOM 2557 C C . GLN A 1 311 ? 28.269 -15.743 -33.224 1.00 88.44 311 GLN A C 1
ATOM 2559 O O . GLN A 1 311 ? 27.538 -15.185 -32.394 1.00 88.44 311 GLN A O 1
ATOM 2564 N N . TYR A 1 312 ? 29.493 -16.178 -32.928 1.00 87.81 312 TYR A N 1
ATOM 2565 C CA . TYR A 1 312 ? 30.099 -16.053 -31.608 1.00 87.81 312 TYR A CA 1
ATOM 2566 C C . TYR A 1 312 ? 30.640 -14.646 -31.340 1.00 87.81 312 TYR A C 1
ATOM 2568 O O . TYR A 1 312 ? 31.154 -13.969 -32.237 1.00 87.81 312 TYR A O 1
ATOM 2576 N N . PHE A 1 313 ? 30.549 -14.220 -30.082 1.00 87.38 313 PHE A N 1
ATOM 2577 C CA . PHE A 1 313 ? 31.072 -12.952 -29.571 1.00 87.38 313 PHE A CA 1
ATOM 2578 C C . PHE A 1 313 ? 31.396 -13.067 -28.074 1.00 87.38 313 PHE A C 1
ATOM 2580 O O . PHE A 1 313 ? 30.904 -13.980 -27.412 1.00 87.38 313 PHE A O 1
ATOM 2587 N N . ILE A 1 314 ? 32.211 -12.171 -27.514 1.00 79.94 314 ILE A N 1
ATOM 2588 C CA . ILE A 1 314 ? 32.647 -12.271 -26.103 1.00 79.94 314 ILE A CA 1
ATOM 2589 C C . ILE A 1 314 ? 31.995 -11.177 -25.258 1.00 79.94 314 ILE A C 1
ATOM 2591 O O . ILE A 1 314 ? 31.391 -11.438 -24.208 1.00 79.94 314 ILE A O 1
ATOM 2595 N N . THR A 1 315 ? 32.073 -9.944 -25.745 1.00 74.38 315 THR A N 1
ATOM 2596 C CA . THR A 1 315 ? 31.579 -8.759 -25.045 1.00 74.38 315 THR A CA 1
ATOM 2597 C C . THR A 1 315 ? 30.083 -8.603 -25.296 1.00 74.38 315 THR A C 1
ATOM 2599 O O . THR A 1 315 ? 29.657 -8.423 -26.437 1.00 74.38 315 THR A O 1
ATOM 2602 N N . VAL A 1 316 ? 29.267 -8.690 -24.235 1.00 64.94 316 VAL A N 1
ATOM 2603 C CA . VAL A 1 316 ? 27.811 -8.499 -24.356 1.00 64.94 316 VAL A CA 1
ATOM 2604 C C . VAL A 1 316 ? 27.541 -7.066 -24.733 1.00 64.94 316 VAL A C 1
ATOM 2606 O O . VAL A 1 316 ? 27.922 -6.147 -24.015 1.00 64.94 316 VAL A O 1
ATOM 2609 N N . TRP A 1 317 ? 26.901 -6.911 -25.885 1.00 66.75 317 TRP A N 1
ATOM 2610 C CA . TRP A 1 317 ? 26.582 -5.611 -26.432 1.00 66.75 317 TRP A CA 1
ATOM 2611 C C . TRP A 1 317 ? 25.191 -5.148 -25.969 1.00 66.75 317 TRP A C 1
ATOM 2613 O O . TRP A 1 317 ? 25.054 -4.031 -25.481 1.00 66.75 317 TRP A O 1
ATOM 2623 N N . LEU A 1 318 ? 24.183 -6.027 -26.030 1.00 72.12 318 LEU A N 1
ATOM 2624 C CA . LEU A 1 318 ? 22.858 -5.782 -25.454 1.00 72.12 318 LEU A CA 1
ATOM 2625 C C . LEU A 1 318 ? 22.274 -7.085 -24.912 1.00 72.12 318 LEU A C 1
ATOM 2627 O O . LEU A 1 318 ? 22.200 -8.087 -25.633 1.00 72.12 318 LEU A O 1
ATOM 2631 N N . GLU A 1 319 ? 21.834 -7.058 -23.658 1.00 81.75 319 GLU A N 1
ATOM 2632 C CA . GLU A 1 319 ? 20.932 -8.082 -23.141 1.00 81.75 319 GLU A CA 1
ATOM 2633 C C . GLU A 1 319 ? 19.534 -7.806 -23.684 1.00 81.75 319 GLU A C 1
ATOM 2635 O O . GLU A 1 319 ? 19.073 -6.666 -23.703 1.00 81.75 319 GLU A O 1
ATOM 2640 N N . CYS A 1 320 ? 18.876 -8.841 -24.182 1.00 86.06 320 CYS A N 1
ATOM 2641 C CA . CYS A 1 320 ? 17.557 -8.739 -24.778 1.00 86.06 320 CYS A CA 1
ATOM 2642 C C . CYS A 1 320 ? 16.614 -9.752 -24.132 1.00 86.06 320 CYS A C 1
ATOM 2644 O O . CYS A 1 320 ? 17.041 -10.771 -23.589 1.00 86.06 320 CYS A O 1
ATOM 2646 N N . VAL A 1 321 ? 15.319 -9.491 -24.249 1.00 87.81 321 VAL A N 1
ATOM 2647 C CA . VAL A 1 321 ? 14.260 -10.455 -23.957 1.00 87.81 321 VAL A CA 1
ATOM 2648 C C . VAL A 1 321 ? 13.524 -10.748 -25.250 1.00 87.81 321 VAL A C 1
ATOM 2650 O O . VAL A 1 321 ? 13.117 -9.828 -25.961 1.00 87.81 321 VAL A O 1
ATOM 2653 N N . GLN A 1 322 ? 13.346 -12.028 -25.547 1.00 88.62 322 GLN A N 1
ATOM 2654 C CA . GLN A 1 322 ? 12.471 -12.492 -26.610 1.00 88.62 322 GLN A CA 1
ATOM 2655 C C . GLN A 1 322 ? 11.256 -13.178 -25.995 1.00 88.62 322 GLN A C 1
ATOM 2657 O O . GLN A 1 322 ? 11.399 -14.050 -25.141 1.00 88.62 322 GLN A O 1
ATOM 2662 N N . PHE A 1 323 ? 10.064 -12.803 -26.444 1.00 86.06 323 PHE A N 1
ATOM 2663 C CA . PHE A 1 323 ? 8.835 -13.480 -26.049 1.00 86.06 323 PHE A CA 1
ATOM 2664 C C . PHE A 1 323 ? 8.556 -14.625 -27.018 1.00 86.06 323 PHE A C 1
ATOM 2666 O O . PHE A 1 323 ? 8.312 -14.395 -28.202 1.00 86.06 323 PHE A O 1
ATOM 2673 N N . VAL A 1 324 ? 8.615 -15.860 -26.522 1.00 86.06 324 VAL A N 1
ATOM 2674 C CA . VAL A 1 324 ? 8.410 -17.073 -27.328 1.00 86.06 324 VAL A CA 1
ATOM 2675 C C . VAL A 1 324 ? 7.259 -17.907 -26.769 1.00 86.06 324 VAL A C 1
ATOM 2677 O O . VAL A 1 324 ? 7.011 -17.862 -25.564 1.00 86.06 324 VAL A O 1
ATOM 2680 N N . PRO A 1 325 ? 6.543 -18.684 -27.599 1.00 86.75 325 PRO A N 1
ATOM 2681 C CA . PRO A 1 325 ? 5.561 -19.636 -27.096 1.00 86.75 325 PRO A CA 1
ATOM 2682 C C . PRO A 1 325 ? 6.220 -20.661 -26.159 1.00 86.75 325 PRO A C 1
ATOM 2684 O O . PRO A 1 325 ? 7.314 -21.143 -26.473 1.00 86.75 325 PRO A O 1
ATOM 2687 N N . PRO A 1 326 ? 5.586 -21.021 -25.028 1.00 84.50 326 PRO A N 1
ATOM 2688 C CA . PRO A 1 326 ? 6.151 -22.002 -24.114 1.00 84.50 326 PRO A CA 1
ATOM 2689 C C . PRO A 1 326 ? 6.291 -23.381 -24.792 1.00 84.50 326 PRO A C 1
ATOM 2691 O O . PRO A 1 326 ? 5.398 -23.792 -25.545 1.00 84.50 326 PRO A O 1
ATOM 2694 N N . PRO A 1 327 ? 7.384 -24.120 -24.525 1.00 82.38 327 PRO A N 1
ATOM 2695 C CA . PRO A 1 327 ? 7.544 -25.502 -24.965 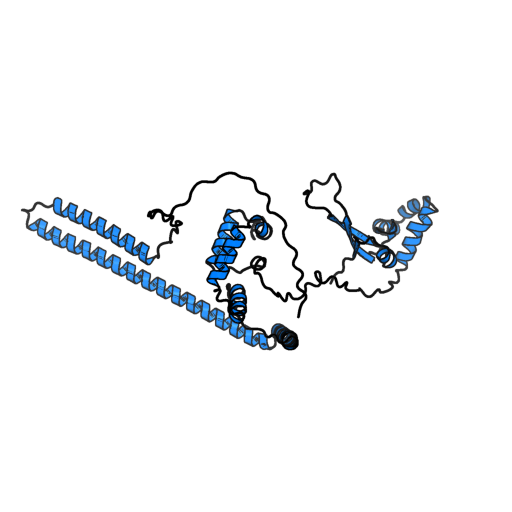1.00 82.38 327 PRO A CA 1
ATOM 2696 C C . PRO A 1 327 ? 6.379 -26.395 -24.517 1.00 82.38 327 PRO A C 1
ATOM 2698 O O . PRO A 1 327 ? 5.824 -26.229 -23.431 1.00 82.38 327 PRO A O 1
ATOM 2701 N N . LYS A 1 328 ? 6.001 -27.372 -25.352 1.00 78.56 328 LYS A N 1
ATOM 2702 C CA . LYS A 1 328 ? 4.827 -28.239 -25.112 1.00 78.56 328 LYS A CA 1
ATOM 2703 C C . LYS A 1 328 ? 4.958 -29.126 -23.866 1.00 78.56 328 LYS A C 1
ATOM 2705 O O . LYS A 1 328 ? 3.964 -29.647 -23.374 1.00 78.56 328 LYS A O 1
ATOM 2710 N N . ASP A 1 329 ? 6.180 -29.327 -23.400 1.00 81.25 329 ASP A N 1
ATOM 2711 C CA . ASP A 1 329 ? 6.585 -30.110 -22.237 1.00 81.25 329 ASP A CA 1
ATOM 2712 C C . ASP A 1 329 ? 6.555 -29.310 -20.923 1.00 81.25 329 ASP A C 1
ATOM 2714 O O . ASP A 1 329 ? 6.628 -29.894 -19.839 1.00 81.25 329 ASP A O 1
ATOM 2718 N N . TRP A 1 330 ? 6.387 -27.987 -20.988 1.00 79.56 330 TRP A N 1
ATOM 2719 C CA . TRP A 1 330 ? 6.252 -27.150 -19.802 1.00 79.56 330 TRP A CA 1
ATOM 2720 C C . TRP A 1 330 ? 4.831 -27.249 -19.221 1.00 79.56 330 TRP A C 1
ATOM 2722 O O . TRP A 1 330 ? 3.837 -26.985 -19.896 1.00 79.56 330 TRP A O 1
ATOM 2732 N N . LYS A 1 331 ? 4.718 -27.605 -17.932 1.00 77.44 331 LYS A N 1
ATOM 2733 C CA . LYS A 1 331 ? 3.439 -27.661 -17.196 1.00 77.44 331 LYS A CA 1
ATOM 2734 C C . LYS A 1 331 ? 2.955 -26.253 -16.835 1.00 77.44 331 LYS A C 1
ATOM 2736 O O . LYS A 1 331 ? 3.042 -25.837 -15.684 1.00 77.44 331 LYS A O 1
ATOM 2741 N N . ILE A 1 332 ? 2.478 -25.515 -17.831 1.00 73.62 332 ILE A N 1
ATOM 2742 C CA . ILE A 1 332 ? 2.092 -24.106 -17.705 1.00 73.62 332 ILE A CA 1
ATOM 2743 C C . ILE A 1 332 ? 0.581 -23.935 -17.873 1.00 73.62 332 ILE A C 1
ATOM 2745 O O . ILE A 1 332 ? -0.087 -24.719 -18.549 1.00 73.62 332 ILE A O 1
ATOM 2749 N N . SER A 1 333 ? 0.035 -22.902 -17.225 1.00 72.06 333 SER A N 1
ATOM 2750 C CA . SER A 1 333 ? -1.363 -22.494 -17.375 1.00 72.06 333 SER A CA 1
ATOM 2751 C C . SER A 1 333 ? -1.725 -22.258 -18.844 1.00 72.06 333 SER A C 1
ATOM 2753 O O . SER A 1 333 ? -0.988 -21.607 -19.582 1.00 72.06 333 SER A O 1
ATOM 2755 N N . LYS A 1 334 ? -2.913 -22.713 -19.254 1.00 68.12 334 LYS A N 1
ATOM 2756 C CA . LYS A 1 334 ? -3.432 -22.542 -20.625 1.00 68.12 334 LYS A CA 1
ATOM 2757 C C . LYS A 1 334 ? -3.594 -21.073 -21.044 1.00 68.12 334 LYS A C 1
ATOM 2759 O O . LYS A 1 334 ? -3.741 -20.804 -22.231 1.00 68.12 334 LYS A O 1
ATOM 2764 N N . ASN A 1 335 ? -3.560 -20.145 -20.088 1.00 71.75 335 ASN A N 1
ATOM 2765 C CA . ASN A 1 335 ? -3.700 -18.710 -20.333 1.00 71.75 335 ASN A CA 1
ATOM 2766 C C . ASN A 1 335 ? -2.367 -18.024 -20.694 1.00 71.75 335 ASN A C 1
ATOM 2768 O O . ASN A 1 335 ? -2.384 -16.894 -21.175 1.00 71.75 335 ASN A O 1
ATOM 2772 N N . LEU A 1 336 ? -1.217 -18.681 -20.491 1.00 72.44 336 LEU A N 1
ATOM 2773 C CA . LEU A 1 336 ? 0.095 -18.104 -20.792 1.00 72.44 336 LEU A CA 1
ATOM 2774 C C . LEU A 1 336 ? 0.504 -18.430 -22.236 1.00 72.44 336 LEU A C 1
ATOM 2776 O O . LEU A 1 336 ? 0.920 -19.548 -22.535 1.00 72.44 336 LEU A O 1
ATOM 2780 N N . GLN A 1 337 ? 0.372 -17.453 -23.137 1.00 79.38 337 GLN A N 1
ATOM 2781 C CA . GLN A 1 337 ? 0.668 -17.644 -24.565 1.00 79.38 337 GLN A CA 1
ATOM 2782 C C . GLN A 1 337 ? 2.145 -17.448 -24.925 1.00 79.38 337 GLN A C 1
ATOM 2784 O O . GLN A 1 337 ? 2.628 -18.082 -25.860 1.00 79.38 337 GLN A O 1
ATOM 2789 N N . LEU A 1 338 ? 2.855 -16.583 -24.198 1.00 82.00 338 LEU A N 1
ATOM 2790 C CA . LEU A 1 338 ? 4.260 -16.257 -24.434 1.00 82.00 338 LEU A CA 1
ATOM 2791 C C . LEU A 1 338 ? 5.015 -16.219 -23.105 1.00 82.00 338 LEU A C 1
ATOM 2793 O O . LEU A 1 338 ? 4.475 -15.781 -22.090 1.00 82.00 338 LEU A O 1
ATOM 2797 N N . VAL A 1 339 ? 6.274 -16.644 -23.133 1.00 81.69 339 VAL A N 1
ATOM 2798 C CA . VAL A 1 339 ? 7.210 -16.568 -22.011 1.00 81.69 339 VAL A CA 1
ATOM 2799 C C . VAL A 1 339 ? 8.415 -15.707 -22.394 1.00 81.69 339 VAL A C 1
ATOM 2801 O O . VAL A 1 339 ? 8.904 -15.815 -23.523 1.00 81.69 339 VAL A O 1
ATOM 2804 N N . PRO A 1 340 ? 8.903 -14.845 -21.487 1.00 86.88 340 PRO A N 1
ATOM 2805 C CA . PRO A 1 340 ? 10.116 -14.080 -21.722 1.00 86.88 340 PRO A CA 1
ATOM 2806 C C . PRO A 1 340 ? 11.343 -14.988 -21.588 1.00 86.88 340 PRO A C 1
ATOM 2808 O O . PRO A 1 340 ? 11.537 -15.642 -20.564 1.00 86.88 340 PRO A O 1
ATOM 2811 N N . VAL A 1 341 ? 12.194 -15.004 -22.609 1.00 85.88 341 VAL A N 1
ATOM 2812 C CA . VAL A 1 341 ? 13.475 -15.717 -22.612 1.00 85.88 341 VAL A CA 1
ATOM 2813 C C . VAL A 1 341 ? 14.595 -14.710 -22.824 1.00 85.88 341 VAL A C 1
ATOM 2815 O O . VAL A 1 341 ? 14.550 -13.896 -23.748 1.00 85.88 341 VAL A O 1
ATOM 2818 N N . GLN A 1 342 ? 15.606 -14.755 -21.958 1.00 88.00 342 GLN A N 1
ATOM 2819 C CA . GLN A 1 342 ? 16.784 -13.909 -22.100 1.00 88.00 342 GLN A CA 1
ATOM 2820 C C . GLN A 1 342 ? 17.601 -14.363 -23.313 1.00 88.00 342 GLN A C 1
ATOM 2822 O O . GLN A 1 342 ? 17.950 -15.537 -23.443 1.00 88.00 342 GLN A O 1
ATOM 2827 N N . VAL A 1 343 ? 17.930 -13.421 -24.192 1.00 89.62 343 VAL A N 1
ATOM 2828 C CA . VAL A 1 343 ? 18.750 -13.649 -25.383 1.00 89.62 343 VAL A CA 1
ATOM 2829 C C . VAL A 1 343 ? 19.808 -12.561 -25.509 1.00 89.62 343 VAL A C 1
ATOM 2831 O O . VAL A 1 343 ? 19.659 -11.457 -24.986 1.00 89.62 343 VAL A O 1
ATOM 2834 N N . LEU A 1 344 ? 20.907 -12.862 -26.197 1.00 89.50 344 LEU A N 1
ATOM 2835 C CA . LEU A 1 344 ? 22.034 -11.942 -26.323 1.00 89.50 344 LEU A CA 1
ATOM 2836 C C . LEU A 1 344 ? 22.270 -11.580 -27.789 1.00 89.50 344 LEU A C 1
ATOM 2838 O O . LEU A 1 344 ? 22.213 -12.435 -28.678 1.00 89.50 344 LEU A O 1
ATOM 2842 N N . VAL A 1 345 ? 22.563 -10.304 -28.039 1.00 87.19 345 VAL A N 1
ATOM 2843 C CA . VAL A 1 345 ? 22.798 -9.782 -29.389 1.00 87.19 345 VAL A CA 1
ATOM 2844 C C . VAL A 1 345 ? 24.185 -9.158 -29.475 1.00 87.19 345 VAL A C 1
ATOM 2846 O O . VAL A 1 345 ? 24.645 -8.473 -28.563 1.00 87.19 345 VAL A O 1
ATOM 2849 N N . CYS A 1 346 ? 24.869 -9.408 -30.591 1.00 85.00 346 CYS A N 1
ATOM 2850 C CA . CYS A 1 346 ? 26.291 -9.112 -30.729 1.00 85.00 346 CYS A CA 1
ATOM 2851 C C . CYS A 1 346 ? 26.608 -7.687 -31.218 1.00 85.00 346 CYS A C 1
ATOM 2853 O O . CYS A 1 346 ? 27.784 -7.325 -31.268 1.00 85.00 346 CYS A O 1
ATOM 2855 N N . SER A 1 347 ? 25.610 -6.926 -31.684 1.00 81.50 347 SER A N 1
ATOM 2856 C CA . SER A 1 347 ? 25.756 -5.545 -32.175 1.00 81.50 347 SER A CA 1
ATOM 2857 C C . SER A 1 347 ? 24.402 -4.867 -32.421 1.00 81.50 347 SER A C 1
ATOM 2859 O O . SER A 1 347 ? 23.402 -5.548 -32.663 1.00 81.50 347 SER A O 1
ATOM 2861 N N . TYR A 1 348 ? 24.389 -3.527 -32.483 1.00 77.75 348 TYR A N 1
ATOM 2862 C CA . TYR A 1 348 ? 23.225 -2.756 -32.946 1.00 77.75 348 TYR A CA 1
ATOM 2863 C C . TYR A 1 348 ? 22.755 -3.194 -34.338 1.00 77.75 348 TYR A C 1
ATOM 2865 O O . TYR A 1 348 ? 21.556 -3.288 -34.564 1.00 77.75 348 TYR A O 1
ATOM 2873 N N . LYS A 1 349 ? 23.678 -3.517 -35.257 1.00 81.44 349 LYS A N 1
ATOM 2874 C CA . LYS A 1 349 ? 23.340 -3.989 -36.612 1.00 81.44 349 LYS A CA 1
ATOM 2875 C C . LYS A 1 349 ? 22.534 -5.291 -36.592 1.00 81.44 349 LYS A C 1
ATOM 2877 O O . LYS A 1 349 ? 21.637 -5.463 -37.404 1.00 81.44 349 LYS A O 1
ATOM 2882 N N . CYS A 1 350 ? 22.854 -6.210 -35.682 1.00 84.25 350 CYS A N 1
ATOM 2883 C CA . CYS A 1 350 ? 22.035 -7.406 -35.484 1.00 84.25 350 CYS A CA 1
ATOM 2884 C C . CYS A 1 350 ? 20.706 -7.050 -34.808 1.00 84.25 350 CYS A C 1
ATOM 2886 O O . CYS A 1 350 ? 19.659 -7.535 -35.214 1.00 84.25 350 CYS A O 1
ATOM 2888 N N . PHE A 1 351 ? 20.719 -6.153 -33.822 1.00 84.62 351 PHE A N 1
ATOM 2889 C CA . PHE A 1 351 ? 19.501 -5.731 -33.130 1.00 84.62 351 PHE A CA 1
ATOM 2890 C C . PHE A 1 351 ? 18.496 -5.002 -34.041 1.00 84.62 351 PHE A C 1
ATOM 2892 O O . PHE A 1 351 ? 17.288 -5.112 -33.845 1.00 84.62 351 PHE A O 1
ATOM 2899 N N . THR A 1 352 ? 18.945 -4.272 -35.062 1.00 82.44 352 THR A N 1
ATOM 2900 C CA . THR A 1 352 ? 18.049 -3.632 -36.040 1.00 82.44 352 THR A CA 1
ATOM 2901 C C . THR A 1 352 ? 17.414 -4.624 -37.016 1.00 82.44 352 THR A C 1
ATOM 2903 O O . THR A 1 352 ? 16.413 -4.289 -37.637 1.00 82.44 352 THR A O 1
ATOM 2906 N N . GLN A 1 353 ? 17.944 -5.846 -37.115 1.00 84.44 353 GLN A N 1
ATOM 2907 C CA . GLN A 1 353 ? 17.410 -6.940 -37.938 1.00 84.44 353 GLN A CA 1
ATOM 2908 C C . GLN A 1 353 ? 16.541 -7.924 -37.133 1.00 84.44 353 GLN A C 1
ATOM 2910 O O . GLN A 1 353 ? 16.246 -9.019 -37.604 1.00 84.44 353 GLN A O 1
ATOM 2915 N N . ARG A 1 354 ? 16.178 -7.567 -35.897 1.00 85.19 354 ARG A N 1
ATOM 2916 C CA . ARG A 1 354 ? 15.455 -8.448 -34.972 1.00 85.19 354 ARG A CA 1
ATOM 2917 C C . ARG A 1 354 ? 13.991 -8.677 -35.359 1.00 85.19 354 ARG A C 1
ATOM 2919 O O . ARG A 1 354 ? 13.376 -7.852 -36.031 1.00 85.19 354 ARG A O 1
ATOM 2926 N N . ASP A 1 355 ? 13.429 -9.758 -34.823 1.00 81.19 355 ASP A N 1
ATOM 2927 C CA . ASP A 1 355 ? 11.987 -10.020 -34.824 1.00 81.19 355 ASP A CA 1
ATOM 2928 C C . ASP A 1 355 ? 11.223 -8.988 -33.960 1.00 81.19 355 ASP A C 1
ATOM 2930 O O . ASP A 1 355 ? 11.766 -8.541 -32.941 1.00 81.19 355 ASP A O 1
ATOM 2934 N N . PRO A 1 356 ? 9.967 -8.627 -34.299 1.00 81.31 356 PRO A N 1
ATOM 2935 C CA . PRO A 1 356 ? 9.156 -7.700 -33.505 1.00 81.31 356 PRO A CA 1
ATOM 2936 C C . PRO A 1 356 ? 8.983 -8.087 -32.029 1.00 81.31 356 PRO A C 1
ATOM 2938 O O . PRO A 1 356 ? 8.751 -7.207 -31.205 1.00 81.31 356 PRO A O 1
ATOM 2941 N N . ASN A 1 357 ? 9.122 -9.371 -31.682 1.00 81.69 357 ASN A N 1
ATOM 2942 C CA . ASN A 1 357 ? 8.975 -9.872 -30.313 1.00 81.69 357 ASN A CA 1
ATOM 2943 C C . ASN A 1 357 ? 10.282 -9.859 -29.500 1.00 81.69 357 ASN A C 1
ATOM 2945 O O . ASN A 1 357 ? 10.325 -10.425 -28.402 1.00 81.69 357 ASN A O 1
ATOM 2949 N N . LEU A 1 358 ? 11.355 -9.257 -30.028 1.00 83.56 358 LEU A N 1
ATOM 2950 C CA . LEU A 1 358 ? 12.640 -9.112 -29.347 1.00 83.56 358 LEU A CA 1
ATOM 2951 C C . LEU A 1 358 ? 12.853 -7.662 -28.897 1.00 83.56 358 LEU A C 1
ATOM 2953 O O . LEU A 1 358 ? 12.841 -6.720 -29.695 1.00 83.56 358 LEU A O 1
ATOM 2957 N N . PHE A 1 359 ? 13.102 -7.490 -27.603 1.00 85.44 359 PHE A N 1
ATOM 2958 C CA . PHE A 1 359 ? 13.240 -6.194 -26.946 1.00 85.44 359 PHE A CA 1
ATOM 2959 C C . PHE A 1 359 ? 14.594 -6.095 -26.250 1.00 85.44 359 PHE A C 1
ATOM 2961 O O . PHE A 1 359 ? 15.063 -7.057 -25.648 1.00 85.44 359 PHE A O 1
ATOM 2968 N N . GLY A 1 360 ? 15.238 -4.933 -26.344 1.00 82.44 360 GLY A N 1
ATOM 2969 C CA . GLY A 1 360 ? 16.478 -4.656 -25.622 1.00 82.44 360 GLY A CA 1
ATOM 2970 C C . GLY A 1 360 ? 16.194 -4.304 -24.166 1.00 82.44 360 GLY A C 1
ATOM 2971 O O . GLY A 1 360 ? 15.260 -3.553 -23.894 1.00 82.44 360 GLY A O 1
ATOM 2972 N N . ILE A 1 361 ? 17.001 -4.814 -23.239 1.00 79.25 361 ILE A N 1
ATOM 2973 C CA . ILE A 1 361 ? 16.948 -4.436 -21.826 1.00 79.25 361 ILE A CA 1
ATOM 2974 C C . ILE A 1 361 ? 17.853 -3.219 -21.635 1.00 79.25 361 ILE A C 1
ATOM 2976 O O . ILE A 1 361 ? 19.071 -3.307 -21.799 1.00 79.25 361 ILE A O 1
ATOM 2980 N N . ALA A 1 362 ? 17.262 -2.083 -21.275 1.00 67.38 362 ALA A N 1
ATOM 2981 C CA . ALA A 1 362 ? 18.005 -0.911 -20.833 1.00 67.38 362 ALA A CA 1
ATOM 2982 C C . ALA A 1 362 ? 18.066 -0.901 -19.301 1.00 67.38 362 ALA A C 1
ATOM 2984 O O . ALA A 1 362 ? 17.042 -1.065 -18.639 1.00 67.38 362 ALA A O 1
ATOM 2985 N N . ARG A 1 363 ? 19.262 -0.711 -18.733 1.00 56.59 363 ARG A N 1
ATOM 2986 C CA . ARG A 1 363 ? 19.401 -0.338 -17.320 1.00 56.59 363 ARG A CA 1
ATOM 2987 C C . ARG A 1 363 ? 19.228 1.176 -17.253 1.00 56.59 363 ARG A C 1
ATOM 2989 O O . ARG A 1 363 ? 20.059 1.886 -17.817 1.00 56.59 363 ARG A O 1
ATOM 2996 N N . VAL A 1 364 ? 18.115 1.622 -16.675 1.00 51.28 364 VAL A N 1
ATOM 2997 C CA . VAL A 1 364 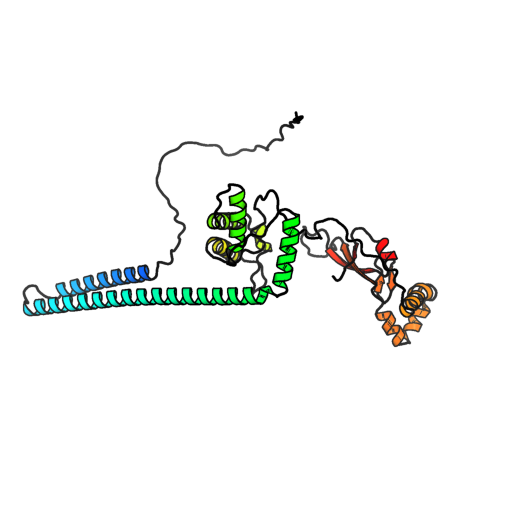? 17.824 3.042 -16.424 1.00 51.28 364 VAL A CA 1
ATOM 2998 C C . VAL A 1 364 ? 18.571 3.498 -15.183 1.00 51.28 364 VAL A C 1
ATOM 3000 O O . VAL A 1 364 ? 18.605 2.704 -14.213 1.00 51.28 364 VAL A O 1
#

pLDDT: mean 72.94, std 19.44, range [24.77, 95.38]

InterPro domains:
  IPR003323 OTU domain [PF02338] (157-236)
  IPR003323 OTU domain [PS50802] (151-267)
  IPR038765 Papain-like cysteine peptidase superfamily [SSF54001] (133-236)
  IPR050704 Peptidase C85-like [PTHR12419] (56-239)

Mean predicted aligned error: 21.1 Å